Protein 5M33 (pdb70)

Foldseek 3Di:
DPVDDDLVVVLVVVVVVLVVLLVCLLPPVPPPVSLVVLLVLCVVLVAFADPVPVVCRQSCVVVPSHDPPDDDVVRVVDHHSSVSSSCVSVVD/DDDDLVVVLVVVVVVQVVLLVVCLVVCSLVVLLVLCVVLVAQDEPVCVVSSVSSVVPVSHDDDPVRVVCHHVCHSSNSSNCVSVVD

Organism: Homo sapiens (NCBI:txid9606)

Nearest PDB structures (foldseek):
  1g8q-assembly1_A  TM=1.004E+00  e=6.273E-13  Homo sapiens
  6ejg-assembly1_A  TM=9.419E-01  e=1.055E-11  Homo sapiens
  5dfw-assembly1_A-2  TM=9.154E-01  e=6.929E-12  Homo sapiens
  7mws-assembly1_A  TM=9.352E-01  e=1.263E-11  Saguinus oedipus
  6u9s-assembly2_F  TM=9.012E-01  e=1.513E-11  Homo sapiens

Secondary structure (DSSP, 8-state):
-TT---HHHHHHHHHHHHHHHHHHHHH-TT-HHHHHHHHHHHHHHT--S-TT-GGGHHHHHHTT-S-TT--HHHHHTS--HHHHHHHHHHT-/-PPPHHHHHHHHHHHHHHHHHHHH---HHHHHHHHHHHHT----TT-HHHHHHHHHTT-S---HHHHHTTTTT-HHHHHHHHHHT-

Radius of gyration: 16.3 Å; Cα contacts (8 Å, |Δi|>4): 281; chains: 2; bounding box: 30×41×41 Å

Solvent-accessible surface area: 9471 Å² total; per-residue (Å²): 142,62,45,158,37,90,85,108,81,4,6,123,30,4,46,73,15,0,11,39,10,0,82,84,1,43,119,47,122,121,8,113,93,8,48,30,4,0,102,22,0,0,135,40,13,80,1,4,1,3,72,88,28,98,100,45,22,75,47,0,28,164,83,120,5,18,44,121,66,31,65,98,120,50,23,138,176,79,84,35,0,19,76,54,1,47,30,9,2,32,11,179,111,188,28,88,81,97,92,1,5,116,27,4,45,26,23,0,20,66,5,0,86,67,1,40,139,151,81,3,105,40,6,0,82,20,0,0,110,41,11,67,2,1,0,0,55,99,51,79,81,17,2,64,18,0,79,165,70,130,6,20,38,116,34,97,97,10,98,75,40,30,87,152,69,10,0,30,67,45,0,46,26,8,2,18,12,178

CATH classification: 1.10.1450.10

GO terms:
  GO:0070062 extracellular exosome (C, IDA)
  GO:0009925 basal plasma membrane (C, IDA)
  GO:0015485 cholesterol binding (F, IDA)
  GO:0005178 integrin binding (F, IDA)
  GO:0034238 macrophage fusion (P, IDA)
  GO:0097197 tetraspanin-enriched microdomain (C, IDA)
  GO:0001772 immu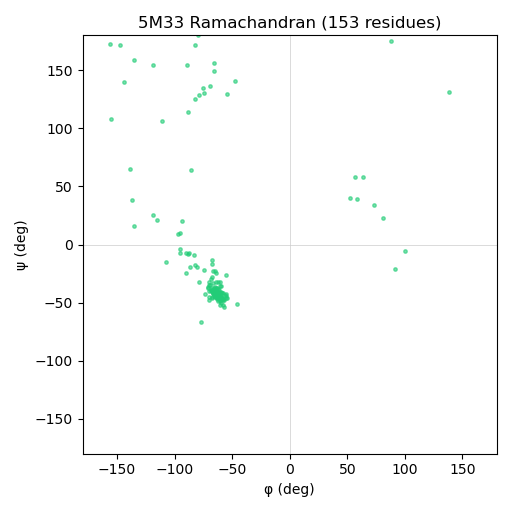nological synapse (C, IDA)
  GO:0035783 CD4-positive, alpha-beta T cell costimulation (P, IDA)
  GO:0005886 plasma membrane (C, IDA)
  GO:0016020 membrane (C, IDA)
  GO:0016323 basolateral plasma membrane (C, IDA)
  GO:0042289 MHC class II protein binding (F, IDA)
  GO:1903911 positive regulation of receptor clustering (P, IDA)
  GO:2000553 positive regulation of T-helper 2 cell cytokine production (P, IDA)
  GO:2000563 positive regulation of CD4-positive, alpha-beta T cell proliferation (P, IDA)
  GO:2001190 positive regulation of T cell activation via T cell receptor contact with antigen bound to MHC molecule on antigen presenting cell (P, IDA)
  GO:0072659 protein localization to plasma membrane (P, IDA)
  GO:0005886 plasma membrane (C, EXP)
  GO:0001771 immunological synapse formation (P, IMP)
  GO:0002455 humoral immune response mediated by circulating immunoglobulin (P, IMP)

B-factor: mean 25.51, std 10.54, range [10.76, 68.47]

Sequence (178 aa):
ETGFVNKDQIAKDVKQFYDQALQQAVVVDDDANNAKAVVKTFHETLDCCGSSTLTALTTTSSVLKNNLCCPSGSNIISSNLFKEDCHQKIDDLFSGKGFVNKDQIAKDVKQFYDQALQQAVVNNNAKAVVKTFHEETLDCCCGSSTLTALTTSSVLKNNLCCPSGSNIISSNLFKEEDCHQKKIDDLFSSGK

Structure (mmCIF, N/CA/C/O backbone):
data_5M33
#
_entry.id   5M33
#
_cell.length_a   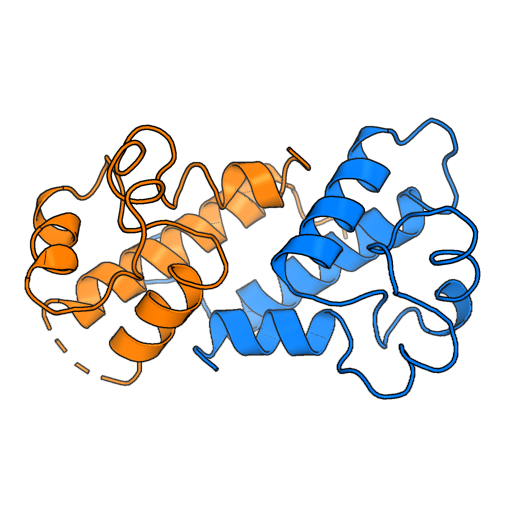31.445
_cell.length_b   75.846
_cell.length_c   37.363
_cell.angle_alpha   90.00
_cell.angle_beta   107.12
_cell.angle_gamma   90.00
#
_symmetry.space_group_name_H-M   'P 1 21 1'
#
loop_
_entity.id
_entity.type
_entity.pdbx_description
1 polymer 'CD81 antigen'
2 non-polymer 1,2-ETHANEDIOL
3 water water
#
loop_
_atom_site.group_PDB
_atom_site.id
_atom_site.type_symbol
_atom_site.label_atom_id
_atom_site.label_alt_id
_atom_site.label_comp_id
_atom_site.label_asym_id
_atom_site.label_entity_id
_atom_site.label_seq_id
_atom_site.pdbx_PDB_ins_code
_atom_site.Cartn_x
_atom_site.Cartn_y
_atom_site.Cartn_z
_atom_site.occupancy
_atom_site.B_iso_or_equiv
_atom_site.auth_seq_id
_atom_site.auth_comp_id
_atom_site.auth_asym_id
_atom_site.auth_atom_id
_atom_site.pdbx_PDB_model_num
ATOM 1 N N . GLU A 1 1 ? -22.697 9.708 18.077 1.00 22.67 110 GLU A N 1
ATOM 2 C CA . GLU A 1 1 ? -22.538 10.934 18.856 1.00 20.94 110 GLU A CA 1
ATOM 3 C C . GLU A 1 1 ? -21.061 11.283 19.010 1.00 19.40 110 GLU A C 1
ATOM 4 O O . GLU A 1 1 ? -20.234 10.426 19.334 1.00 19.38 110 GLU A O 1
ATOM 15 N N . THR A 1 2 ? -20.725 12.543 18.747 1.00 18.03 111 THR A N 1
ATOM 16 C CA . THR A 1 2 ? -19.370 13.008 18.963 1.00 18.48 111 THR A CA 1
ATOM 17 C C . THR A 1 2 ? -18.936 12.713 20.396 1.00 18.29 111 THR A C 1
ATOM 18 O O . THR A 1 2 ? -19.635 13.022 21.360 1.00 19.03 111 THR A O 1
ATOM 29 N N . GLY A 1 3 ? -17.769 12.103 20.514 1.00 16.67 112 GLY A N 1
ATOM 30 C CA . GLY A 1 3 ? -17.253 11.669 21.794 1.00 17.16 112 GLY A CA 1
ATOM 31 C C . GLY A 1 3 ? -17.470 10.185 22.039 1.00 17.92 112 GLY A C 1
ATOM 32 O O . GLY A 1 3 ? -16.967 9.680 23.032 1.00 20.13 112 GLY A O 1
ATOM 36 N N . PHE A 1 4 ? -18.182 9.498 21.148 1.00 17.08 113 PHE A N 1
ATOM 37 C CA . PHE A 1 4 ? -18.486 8.075 21.324 1.00 18.89 113 PHE A CA 1
ATOM 38 C C . PHE A 1 4 ? -18.289 7.247 20.075 1.00 21.85 113 PHE A C 1
ATOM 39 O O . PHE A 1 4 ? -18.744 6.139 20.030 1.00 27.88 113 PHE A O 1
ATOM 56 N N . VAL A 1 5 ? -17.592 7.747 19.078 1.00 17.67 114 VAL A N 1
ATOM 57 C CA . VAL A 1 5 ? -17.352 6.968 17.869 1.00 17.31 114 VAL A CA 1
ATOM 58 C C . VAL A 1 5 ? -16.082 6.117 17.979 1.00 17.09 114 VAL A C 1
ATOM 59 O O . VAL A 1 5 ? -14.969 6.624 18.067 1.00 18.82 114 VAL A O 1
ATOM 73 N N . ASN A 1 6 ? -16.298 4.803 17.978 1.00 17.26 115 ASN A N 1
ATOM 74 C CA . ASN A 1 6 ? -15.276 3.771 18.173 1.00 17.76 115 ASN A CA 1
ATOM 75 C C . ASN A 1 6 ? -14.396 3.627 16.924 1.00 16.79 115 ASN A C 1
ATOM 76 O O . ASN A 1 6 ? -14.881 3.503 15.807 1.00 15.95 115 ASN A O 1
ATOM 87 N N . LYS A 1 7 ? -13.090 3.642 17.127 1.00 18.90 116 LYS A N 1
ATOM 88 C CA . LYS A 1 7 ? -12.144 3.629 16.019 1.00 19.70 116 LYS A CA 1
ATOM 89 C C . LYS A 1 7 ? -12.155 2.312 15.248 1.00 18.94 116 LYS A C 1
ATOM 90 O O . LYS A 1 7 ? -12.169 2.313 14.019 1.00 18.19 116 LYS A O 1
ATOM 109 N N . ASP A 1 8 ? -12.146 1.191 15.952 1.00 20.03 117 ASP A N 1
ATOM 110 C CA . ASP A 1 8 ? -12.152 -0.094 15.263 1.00 21.95 117 ASP A CA 1
ATOM 111 C C . ASP A 1 8 ? -13.396 -0.266 14.416 1.00 19.69 117 ASP A C 1
ATOM 112 O O . ASP A 1 8 ? -13.324 -0.714 13.270 1.00 19.92 117 ASP A O 1
ATOM 121 N N . GLN A 1 9 ? -14.541 0.118 14.959 1.00 19.15 118 GLN A N 1
ATOM 122 C CA . GLN A 1 9 ? -15.773 -0.056 14.227 1.00 19.69 118 GLN A CA 1
ATOM 123 C C . GLN A 1 9 ? -15.871 0.883 13.037 1.00 16.91 118 GLN A C 1
ATOM 124 O O . GLN A 1 9 ? -16.323 0.471 11.982 1.00 16.60 118 GLN A O 1
ATOM 138 N N . ILE A 1 10 ? -15.445 2.139 13.183 1.00 16.18 119 ILE A N 1
ATOM 139 C CA . ILE A 1 10 ? -15.559 3.066 12.072 1.00 15.31 119 ILE A CA 1
ATOM 140 C C . ILE A 1 10 ? -14.617 2.635 10.937 1.00 14.50 119 ILE A C 1
ATOM 141 O O . ILE A 1 10 ? -14.973 2.694 9.763 1.00 14.14 119 ILE A O 1
ATOM 157 N N . ALA A 1 11 ? -13.421 2.189 11.277 1.00 15.04 120 ALA A N 1
ATOM 158 C CA . ALA A 1 11 ? -12.497 1.701 10.252 1.00 16.01 120 ALA A CA 1
ATOM 159 C C . ALA A 1 11 ? -13.089 0.486 9.526 1.00 15.18 120 ALA A C 1
ATOM 160 O O . ALA A 1 11 ? -13.033 0.410 8.298 1.00 14.64 120 ALA A O 1
ATOM 167 N N . LYS A 1 12 ? -13.699 -0.430 10.274 1.00 15.79 121 LYS A N 1
ATOM 168 C CA . LYS A 1 12 ? -14.362 -1.581 9.676 1.00 17.26 121 LYS A CA 1
ATOM 169 C C . LYS A 1 12 ? -15.474 -1.148 8.720 1.00 15.62 121 LYS A C 1
ATOM 170 O O . LYS A 1 12 ? -15.596 -1.652 7.609 1.00 15.57 121 LYS A O 1
ATOM 189 N N . ASP A 1 13 ? -16.288 -0.185 9.150 1.00 14.77 122 ASP A N 1
ATOM 190 C CA . ASP A 1 13 ? -17.388 0.286 8.319 1.00 14.69 122 ASP A CA 1
ATOM 191 C C . ASP A 1 13 ? -16.900 0.985 7.050 1.00 12.78 122 ASP A C 1
ATOM 192 O O . ASP A 1 13 ? -17.493 0.809 5.982 1.00 13.44 122 ASP A O 1
ATOM 201 N N . VAL A 1 14 ? -15.831 1.768 7.148 1.00 13.18 123 VAL A N 1
ATOM 202 C CA . VAL A 1 14 ? -15.310 2.440 5.962 1.00 12.57 123 VAL A CA 1
ATOM 203 C C . VAL A 1 14 ? -14.712 1.420 4.981 1.00 13.53 123 VAL A C 1
ATOM 204 O O . VAL A 1 14 ? -14.929 1.516 3.779 1.00 12.99 123 VAL A O 1
ATOM 217 N N . LYS A 1 15 ? -14.016 0.408 5.493 1.00 12.64 124 LYS A N 1
ATOM 218 C CA . LYS A 1 15 ? -13.504 -0.659 4.625 1.00 13.40 124 LYS A CA 1
ATOM 219 C C . LYS A 1 15 ? -14.646 -1.391 3.937 1.00 13.68 124 LYS A C 1
ATOM 220 O O . LYS A 1 15 ? -14.555 -1.708 2.762 1.00 12.98 124 LYS A O 1
ATOM 239 N N . GLN A 1 16 ? -15.730 -1.646 4.662 1.00 13.34 125 GLN A N 1
ATOM 240 C CA . GLN A 1 16 ? -16.869 -2.296 4.054 1.00 15.27 125 GLN A CA 1
ATOM 241 C C . GLN A 1 16 ? -17.544 -1.449 3.011 1.00 14.26 125 GLN A C 1
ATOM 242 O O . GLN A 1 16 ? -17.954 -1.933 1.963 1.00 14.39 125 GLN A O 1
ATOM 256 N N . PHE A 1 17 ? -17.683 -0.165 3.307 1.00 13.48 126 PHE A N 1
ATOM 257 C CA . PHE A 1 17 ? -18.257 0.776 2.360 1.00 13.43 126 PHE A CA 1
ATOM 258 C C . PHE A 1 17 ? -17.438 0.822 1.076 1.00 12.34 126 PHE A C 1
ATOM 259 O O . PHE A 1 17 ? -18.003 0.777 -0.021 1.00 12.94 126 PHE A O 1
ATOM 276 N N . TYR A 1 18 ? -16.128 0.890 1.212 1.00 12.63 127 TYR A N 1
ATOM 277 C CA . TYR A 1 18 ? -15.248 0.865 0.066 1.00 11.61 127 TYR A CA 1
ATOM 278 C C . TYR A 1 18 ? -15.424 -0.441 -0.726 1.00 11.95 127 TYR A C 1
ATOM 279 O O . TYR A 1 18 ? -15.559 -0.411 -1.959 1.00 12.19 127 TYR A O 1
ATOM 297 N N . ASP A 1 19 ? -15.467 -1.596 -0.051 1.00 11.87 128 ASP A N 1
ATOM 298 C CA . ASP A 1 19 ? -15.591 -2.880 -0.747 1.00 12.12 128 ASP A CA 1
ATOM 299 C C . ASP A 1 19 ? -16.917 -2.955 -1.492 1.00 12.83 128 ASP A C 1
ATOM 300 O O . ASP A 1 19 ? -16.984 -3.495 -2.596 1.00 12.91 128 ASP A O 1
ATOM 309 N N . GLN A 1 20 ? -17.989 -2.466 -0.874 1.00 13.50 129 GLN A N 1
ATOM 310 C CA . GLN A 1 20 ? -19.277 -2.434 -1.538 1.00 14.40 129 GLN A CA 1
ATOM 311 C C . GLN A 1 20 ? -19.231 -1.610 -2.801 1.00 12.61 129 GLN A C 1
ATOM 312 O O . GLN A 1 20 ? -19.798 -1.984 -3.835 1.00 13.48 129 GLN A O 1
ATOM 326 N N . ALA A 1 21 ? -18.623 -0.432 -2.709 1.00 13.37 130 ALA A N 1
ATOM 327 C CA . ALA A 1 21 ? -18.530 0.427 -3.863 1.00 12.05 130 ALA A CA 1
ATOM 328 C C . ALA A 1 21 ? -17.669 -0.202 -4.969 1.00 10.80 130 ALA A C 1
ATOM 329 O O . ALA A 1 21 ? -18.016 -0.101 -6.134 1.00 12.13 130 ALA A O 1
ATOM 336 N N . LEU A 1 22 ? -16.556 -0.809 -4.599 1.00 11.74 131 LEU A N 1
ATOM 337 C CA . LEU A 1 22 ? -15.669 -1.400 -5.593 1.00 11.46 131 LEU A CA 1
ATOM 338 C C . LEU A 1 22 ? -16.349 -2.548 -6.346 1.00 11.27 131 LEU A C 1
ATOM 339 O O . LEU A 1 22 ? -16.245 -2.654 -7.567 1.00 12.33 131 LEU A O 1
ATOM 355 N N . GLN A 1 23 ? -17.067 -3.389 -5.615 1.00 10.76 132 GLN A N 1
ATOM 356 C CA . GLN A 1 23 ? -17.758 -4.503 -6.247 1.00 11.62 132 GLN A CA 1
ATOM 357 C C . GLN A 1 23 ? -18.809 -4.017 -7.214 1.00 12.10 132 GLN A C 1
ATOM 358 O O . GLN A 1 23 ? -18.916 -4.518 -8.324 1.00 13.52 132 GLN A O 1
ATOM 372 N N . GLN A 1 24 ? -19.580 -3.003 -6.804 1.00 10.82 133 GLN A N 1
ATOM 373 C CA . GLN A 1 24 ? -20.574 -2.463 -7.702 1.00 11.26 133 GLN A CA 1
ATOM 374 C C . GLN A 1 24 ? -19.920 -1.777 -8.923 1.00 11.78 133 GLN A C 1
ATOM 375 O O . GLN A 1 24 ? -20.410 -1.892 -10.047 1.00 13.09 133 GLN A O 1
ATOM 389 N N . ALA A 1 25 ? -18.834 -1.046 -8.688 1.00 12.87 134 ALA A N 1
ATOM 390 C CA . ALA A 1 25 ? -18.177 -0.308 -9.761 1.00 13.61 134 ALA A CA 1
ATOM 391 C C . ALA A 1 25 ? -17.698 -1.245 -10.855 1.00 13.87 134 ALA A C 1
ATOM 392 O O . ALA A 1 25 ? -17.670 -0.872 -12.018 1.00 16.19 134 ALA A O 1
ATOM 399 N N . VAL A 1 26 ? -17.321 -2.466 -10.495 1.00 13.74 135 VAL A N 1
ATOM 400 C CA A VAL A 1 26 ? -16.824 -3.395 -11.508 0.40 15.60 135 VAL A CA 1
ATOM 401 C CA B VAL A 1 26 ? -16.818 -3.443 -11.453 0.60 14.69 135 VAL A CA 1
ATOM 402 C C . VAL A 1 26 ? -17.959 -4.120 -12.219 1.00 16.36 135 VAL A C 1
ATOM 403 O O . VAL A 1 26 ? -17.875 -4.338 -13.420 1.00 19.83 135 VAL A O 1
ATOM 428 N N . VAL A 1 27 ? -19.043 -4.436 -11.522 1.00 15.32 136 VAL A N 1
ATOM 429 C CA . VAL A 1 27 ? -20.093 -5.251 -12.129 1.00 15.75 136 VAL A CA 1
ATOM 430 C C . VAL A 1 27 ? -21.169 -4.458 -12.844 1.00 16.16 136 VAL A C 1
ATOM 431 O O . VAL A 1 27 ? -21.818 -4.967 -13.728 1.00 18.31 136 VAL A O 1
ATOM 444 N N . ASP A 1 28 ? -21.355 -3.201 -12.448 1.00 17.17 137 ASP A N 1
ATOM 445 C CA . ASP A 1 28 ? -22.505 -2.410 -12.873 1.00 19.08 137 ASP A CA 1
ATOM 446 C C . ASP A 1 28 ? -22.031 -1.306 -13.806 1.00 23.08 137 ASP A C 1
ATOM 447 O O . ASP A 1 28 ? -21.433 -0.332 -13.369 1.00 22.24 137 ASP A O 1
ATOM 456 N N . ASP A 1 29 ? -22.295 -1.455 -15.095 1.00 27.95 138 ASP A N 1
ATOM 457 C CA . ASP A 1 29 ? -21.794 -0.493 -16.061 1.00 33.35 138 ASP A CA 1
ATOM 458 C C . ASP A 1 29 ? -22.442 0.878 -15.876 1.00 32.94 138 ASP A C 1
ATOM 459 O O . ASP A 1 29 ? -21.865 1.901 -16.252 1.00 34.24 138 ASP A O 1
ATOM 468 N N . ASP A 1 30 ? -23.622 0.906 -15.261 1.00 30.48 139 ASP A N 1
ATOM 469 C CA . ASP A 1 30 ? -24.337 2.167 -15.051 1.00 30.71 139 ASP A CA 1
ATOM 470 C C . ASP A 1 30 ? -24.116 2.747 -13.660 1.00 27.74 139 ASP A C 1
ATOM 471 O O . ASP A 1 30 ? -24.769 3.726 -13.286 1.00 28.29 139 ASP A O 1
ATOM 480 N N . ALA A 1 31 ? -23.193 2.165 -12.898 1.00 24.35 140 ALA A N 1
ATOM 481 C CA . ALA A 1 31 ? -22.949 2.618 -11.535 1.00 23.00 140 ALA A CA 1
ATOM 482 C C . ALA A 1 31 ? -21.973 3.773 -11.545 1.00 22.71 140 ALA A C 1
ATOM 483 O O . ALA A 1 31 ? -20.877 3.698 -10.989 1.00 21.28 140 ALA A O 1
ATOM 490 N N . ASN A 1 32 ? -22.412 4.861 -12.161 1.00 24.88 141 ASN A N 1
ATOM 491 C CA . ASN A 1 32 ? -21.615 6.077 -12.241 1.00 25.36 141 ASN A CA 1
ATOM 492 C C . ASN A 1 32 ? -21.190 6.555 -10.864 1.00 23.76 141 ASN A C 1
ATOM 493 O O . ASN A 1 32 ? -20.041 6.929 -10.661 1.00 22.76 141 ASN A O 1
ATOM 504 N N . ASN A 1 33 ? -22.101 6.511 -9.899 1.00 22.65 142 ASN A N 1
ATOM 505 C CA . ASN A 1 33 ? -21.731 6.953 -8.573 1.00 21.66 142 ASN A CA 1
ATOM 506 C C . ASN A 1 33 ? -20.712 6.044 -7.888 1.00 19.11 142 ASN A C 1
ATOM 507 O O . ASN A 1 33 ? -19.766 6.530 -7.305 1.00 18.31 142 ASN A O 1
ATOM 518 N N . ALA A 1 34 ? -20.897 4.723 -7.942 1.00 17.72 143 ALA A N 1
ATOM 519 C CA . ALA A 1 34 ? -19.931 3.798 -7.321 1.00 15.45 143 ALA A CA 1
ATOM 520 C C . ALA A 1 34 ? -18.546 3.962 -7.936 1.00 13.86 143 ALA A C 1
ATOM 521 O O . ALA A 1 34 ? -17.544 3.947 -7.234 1.00 13.52 143 ALA A O 1
ATOM 528 N N . LYS A 1 35 ? -18.481 4.123 -9.251 1.00 14.83 144 LYS A N 1
ATOM 529 C CA . LYS A 1 35 ? -17.202 4.354 -9.913 1.00 15.25 144 LYS A CA 1
ATOM 530 C C . LYS A 1 35 ? -16.552 5.657 -9.424 1.00 14.57 144 LYS A C 1
ATOM 531 O O . LYS A 1 35 ? -15.355 5.695 -9.143 1.00 14.27 144 LYS A O 1
ATOM 550 N N . ALA A 1 36 ? -17.350 6.711 -9.292 1.00 13.85 145 ALA A N 1
ATOM 551 C CA . ALA A 1 36 ? -16.843 7.980 -8.767 1.00 14.33 145 ALA A CA 1
ATOM 552 C C . ALA A 1 36 ? -16.373 7.831 -7.317 1.00 13.30 145 ALA A C 1
ATOM 553 O O . ALA A 1 36 ? -15.350 8.385 -6.932 1.00 14.06 145 ALA A O 1
ATOM 560 N N . VAL A 1 37 ? -17.111 7.072 -6.504 1.00 13.42 146 VAL A N 1
ATOM 561 C CA . VAL A 1 37 ? -16.694 6.842 -5.131 1.00 13.06 146 VAL A CA 1
ATOM 562 C C . VAL A 1 37 ? -15.334 6.176 -5.055 1.00 12.89 146 VAL A C 1
ATOM 563 O O . VAL A 1 37 ? -14.429 6.614 -4.323 1.00 12.95 146 VAL A O 1
ATOM 576 N N . VAL A 1 38 ? -15.155 5.084 -5.800 1.00 12.90 147 VAL A N 1
ATOM 577 C CA . VAL A 1 38 ? -13.889 4.376 -5.649 1.00 13.72 147 VAL A CA 1
ATOM 578 C C . VAL A 1 38 ? -12.754 5.194 -6.244 1.00 13.04 147 VAL A C 1
ATOM 579 O O . VAL A 1 38 ? -11.681 5.199 -5.693 1.00 12.65 147 VAL A O 1
ATOM 592 N N . LYS A 1 39 ? -13.007 5.925 -7.325 1.00 13.26 148 LYS A N 1
ATOM 593 C CA . LYS A 1 39 ? -11.980 6.828 -7.864 1.00 14.19 148 LYS A CA 1
ATOM 594 C C . LYS A 1 39 ? -11.547 7.877 -6.837 1.00 13.36 148 LYS A C 1
ATOM 595 O O . LYS A 1 39 ? -10.358 8.153 -6.692 1.00 13.79 148 LYS A O 1
ATOM 614 N N . THR A 1 40 ? -12.502 8.428 -6.104 1.00 13.25 149 THR A N 1
ATOM 615 C CA . THR A 1 40 ? -12.185 9.381 -5.049 1.00 14.68 149 THR A CA 1
ATOM 616 C C . THR A 1 40 ? -11.416 8.745 -3.908 1.00 13.44 149 THR A C 1
ATOM 617 O O . THR A 1 40 ? -10.437 9.299 -3.437 1.00 13.98 149 THR A O 1
ATOM 628 N N . PHE A 1 41 ? -11.804 7.532 -3.485 1.00 12.74 150 PHE A N 1
ATOM 629 C CA . PHE A 1 41 ? -11.026 6.863 -2.458 1.00 12.74 150 PHE A CA 1
ATOM 630 C C . PHE A 1 41 ? -9.594 6.631 -2.942 1.00 12.66 150 PHE A C 1
ATOM 631 O O . PHE A 1 41 ? -8.627 6.833 -2.213 1.00 13.30 150 PHE A O 1
ATOM 648 N N . HIS A 1 42 ? -9.463 6.160 -4.172 1.00 12.29 151 HIS A N 1
ATOM 649 C CA . HIS A 1 42 ? -8.156 5.804 -4.706 1.00 12.95 151 HIS A CA 1
ATOM 650 C C . HIS A 1 42 ? -7.240 7.014 -4.801 1.00 13.85 151 HIS A C 1
ATOM 651 O O . HIS A 1 42 ? -6.074 6.956 -4.403 1.00 13.97 151 HIS A O 1
ATOM 665 N N . GLU A 1 43 ? -7.783 8.136 -5.271 1.00 14.05 152 GLU A N 1
ATOM 666 C CA . GLU A 1 43 ? -6.967 9.324 -5.428 1.00 15.73 152 GLU A CA 1
ATOM 667 C C . GLU A 1 43 ? -6.653 9.937 -4.072 1.00 15.95 152 GLU A C 1
ATOM 668 O O . GLU A 1 43 ? -5.517 10.340 -3.825 1.00 18.07 152 GLU A O 1
ATOM 680 N N . THR A 1 44 ? -7.648 10.000 -3.187 1.00 15.02 153 THR A N 1
ATOM 681 C CA . THR A 1 44 ? -7.456 10.598 -1.877 1.00 15.53 153 THR A CA 1
ATOM 682 C C . THR A 1 44 ? -6.482 9.842 -1.014 1.00 15.70 153 THR A C 1
ATOM 683 O O . THR A 1 44 ? -5.630 10.414 -0.343 1.00 17.68 153 THR A O 1
ATOM 694 N N . LEU A 1 45 ? -6.611 8.518 -1.023 1.00 14.99 154 LEU A N 1
ATOM 695 C CA . LEU A 1 45 ? -5.789 7.683 -0.160 1.00 16.09 154 LEU A CA 1
ATOM 696 C C . LEU A 1 45 ? -4.543 7.141 -0.836 1.00 17.19 154 LEU A C 1
ATOM 697 O O . LEU A 1 45 ? -3.741 6.474 -0.184 1.00 19.60 154 LEU A O 1
ATOM 713 N N . ASP A 1 46 ? -4.380 7.413 -2.121 1.00 16.23 155 ASP A N 1
ATOM 714 C CA . ASP A 1 46 ? -3.252 6.894 -2.897 1.00 17.13 155 ASP A CA 1
ATOM 715 C C . ASP A 1 46 ? -3.179 5.365 -2.837 1.00 17.12 155 ASP A C 1
ATOM 716 O O . ASP A 1 46 ? -2.155 4.785 -2.467 1.00 19.40 155 ASP A O 1
ATOM 725 N N . CYS A 1 47 ? -4.255 4.734 -3.275 1.00 15.34 156 CYS A N 1
ATOM 726 C CA . CYS A 1 47 ? -4.334 3.282 -3.267 1.00 14.47 156 CYS A CA 1
ATOM 727 C C . CYS A 1 47 ? -5.166 2.858 -4.443 1.00 13.49 156 CYS A C 1
ATOM 728 O O . CYS A 1 47 ? -5.739 3.659 -5.169 1.00 14.87 156 CYS A O 1
ATOM 735 N N . CYS A 1 48 ? -5.179 1.546 -4.646 1.00 12.70 157 CYS A N 1
ATOM 736 C CA . CYS A 1 48 ? -5.947 0.947 -5.730 1.00 13.42 157 CYS A CA 1
ATOM 737 C C . CYS A 1 48 ? -6.266 -0.492 -5.353 1.00 12.77 157 CYS A C 1
ATOM 738 O O . CYS A 1 48 ? -5.396 -1.357 -5.354 1.00 13.84 157 CYS A O 1
ATOM 745 N N . GLY A 1 49 ? -7.519 -0.760 -5.043 1.00 12.42 158 GLY A N 1
ATOM 746 C CA . GLY A 1 49 ? -7.959 -2.084 -4.660 1.00 13.51 158 GLY A CA 1
ATOM 747 C C . GLY A 1 49 ? -7.827 -2.366 -3.174 1.00 12.45 158 GLY A C 1
ATOM 748 O O . GLY A 1 49 ? -7.270 -1.601 -2.402 1.00 13.73 158 GLY A O 1
ATOM 752 N N . SER A 1 50 ? -8.320 -3.529 -2.770 1.00 12.98 159 SER A N 1
ATOM 753 C CA . SER A 1 50 ? -8.221 -3.956 -1.377 1.00 14.02 159 SER A CA 1
ATOM 754 C C . SER A 1 50 ? -7.804 -5.402 -1.250 1.00 15.18 159 SER A C 1
ATOM 755 O O . SER A 1 50 ? -7.947 -6.211 -2.186 1.00 15.91 159 SER A O 1
ATOM 763 N N . SER A 1 51 ? -7.285 -5.717 -0.067 1.00 15.92 160 SER A N 1
ATOM 764 C CA . SER A 1 51 ? -6.809 -7.055 0.250 1.00 17.00 160 SER A CA 1
ATOM 765 C C . SER A 1 51 ? -7.919 -8.093 0.325 1.00 17.77 160 SER A C 1
ATOM 766 O O . SER A 1 51 ? -7.626 -9.277 0.281 1.00 20.80 160 SER A O 1
ATOM 774 N N . THR A 1 52 ? -9.170 -7.673 0.442 1.00 16.66 161 THR A N 1
ATOM 775 C CA . THR A 1 52 ? -10.310 -8.597 0.432 1.00 16.46 161 THR A CA 1
ATOM 776 C C . THR A 1 52 ? -10.807 -8.883 -0.992 1.00 16.11 161 THR A C 1
ATOM 777 O O . THR A 1 52 ? -11.660 -9.750 -1.204 1.00 18.40 161 THR A O 1
ATOM 788 N N . LEU A 1 53 ? -10.260 -8.162 -1.964 1.00 14.53 162 LEU A N 1
ATOM 789 C CA . LEU A 1 53 ? -10.750 -8.188 -3.345 1.00 14.15 162 LEU A CA 1
ATOM 790 C C . LEU A 1 53 ? -9.557 -8.247 -4.309 1.00 14.83 162 LEU A C 1
ATOM 791 O O . LEU A 1 53 ? -9.585 -7.685 -5.405 1.00 14.48 162 LEU A O 1
ATOM 807 N N . THR A 1 54 ? -8.524 -9.000 -3.933 1.00 17.00 163 THR A N 1
ATOM 808 C CA . THR A 1 54 ? -7.301 -9.009 -4.734 1.00 19.09 163 THR A CA 1
ATOM 809 C C . THR A 1 54 ? -7.531 -9.502 -6.167 1.00 17.70 163 THR A C 1
ATOM 810 O O . THR A 1 54 ? -6.910 -9.001 -7.105 1.00 18.69 163 THR A O 1
ATOM 821 N N . ALA A 1 55 ? -8.429 -10.465 -6.348 1.00 18.56 164 ALA A N 1
ATOM 822 C CA . ALA A 1 55 ? -8.710 -10.962 -7.676 1.00 19.89 164 ALA A CA 1
ATOM 823 C C . ALA A 1 55 ? -9.407 -9.963 -8.593 1.00 19.41 164 ALA A C 1
ATOM 824 O O . ALA A 1 55 ? -9.468 -10.183 -9.798 1.00 22.01 164 ALA A O 1
ATOM 831 N N . LEU A 1 56 ? -9.926 -8.871 -8.036 1.00 17.47 165 LEU A N 1
ATOM 832 C CA . LEU A 1 56 ? -10.531 -7.807 -8.845 1.00 18.40 165 LEU A CA 1
ATOM 833 C C . LEU A 1 56 ? -9.562 -6.756 -9.361 1.00 17.70 165 LEU A C 1
ATOM 834 O O . LEU A 1 56 ? -9.908 -6.022 -10.274 1.00 18.98 165 LEU A O 1
ATOM 850 N N . THR A 1 57 ? -8.383 -6.639 -8.754 1.00 18.23 166 THR A N 1
ATOM 851 C CA . THR A 1 57 ? -7.544 -5.454 -8.954 1.00 19.23 166 THR A CA 1
ATOM 852 C C . THR A 1 57 ? -7.162 -5.211 -10.420 1.00 21.57 166 THR A C 1
ATOM 853 O O . THR A 1 57 ? -7.115 -4.063 -10.865 1.00 21.40 166 THR A O 1
ATOM 864 N N A THR A 1 58 ? -6.887 -6.274 -11.174 0.50 24.15 167 THR A N 1
ATOM 865 N N B THR A 1 58 ? -6.890 -6.274 -11.168 0.50 23.94 167 THR A N 1
ATOM 866 C CA A THR A 1 58 ? -6.562 -6.086 -12.585 0.50 25.95 167 THR A CA 1
ATOM 867 C CA B THR A 1 58 ? -6.553 -6.102 -12.575 0.50 25.50 167 THR A CA 1
ATOM 868 C C A THR A 1 58 ? -7.771 -5.580 -13.391 0.50 25.62 167 THR A C 1
ATOM 869 C C B THR A 1 58 ? -7.764 -5.593 -13.390 0.50 25.21 167 THR A C 1
ATOM 870 O O A THR A 1 58 ? -7.605 -4.780 -14.315 0.50 28.17 167 THR A O 1
ATOM 871 O O B THR A 1 58 ? -7.591 -4.794 -14.312 0.50 27.93 167 THR A O 1
ATOM 892 N N . SER A 1 59 ? -8.977 -6.017 -13.036 1.00 26.29 168 SER A N 1
ATOM 893 C CA A SER A 1 59 ? -10.190 -5.488 -13.668 0.51 26.27 168 SER A CA 1
ATOM 894 C CA B SER A 1 59 ? -10.193 -5.485 -13.667 0.49 26.70 168 SER A CA 1
ATOM 895 C C . SER A 1 59 ? -10.398 -4.024 -13.283 1.00 25.55 168 SER A C 1
ATOM 896 O O . SER A 1 59 ? -10.861 -3.205 -14.083 1.00 28.05 168 SER A O 1
ATOM 909 N N . VAL A 1 60 ? -10.057 -3.707 -12.047 1.00 21.35 169 VAL A N 1
ATOM 910 C CA . VAL A 1 60 ? -10.175 -2.353 -11.550 1.00 19.94 169 VAL A CA 1
ATOM 911 C C . VAL A 1 60 ? -9.237 -1.413 -12.340 1.00 21.29 169 VAL A C 1
ATOM 912 O O . VAL A 1 60 ? -9.639 -0.339 -12.799 1.00 22.56 169 VAL A O 1
ATOM 925 N N . LEU A 1 61 ? -7.993 -1.839 -12.526 1.00 22.05 170 LEU A N 1
ATOM 926 C CA . LEU A 1 61 ? -7.010 -1.067 -13.295 1.00 23.78 170 LEU A CA 1
ATOM 927 C C . LEU A 1 61 ? -7.418 -0.890 -14.763 1.00 25.92 170 LEU A C 1
ATOM 928 O O . LEU A 1 61 ? -7.307 0.201 -15.318 1.00 27.18 170 LEU A O 1
ATOM 944 N N . LYS A 1 62 ? -7.871 -1.978 -15.379 1.00 28.86 171 LYS A N 1
ATOM 945 C CA . LYS A 1 62 ? -8.239 -1.997 -16.798 1.00 31.90 171 LYS A CA 1
ATOM 946 C C . LYS A 1 62 ? -9.346 -1.002 -17.091 1.00 31.20 171 LYS A C 1
ATOM 947 O O . LYS A 1 62 ? -9.384 -0.379 -18.161 1.00 31.70 171 LYS A O 1
ATOM 966 N N . ASN A 1 63 ? -10.245 -0.860 -16.125 1.00 29.79 172 ASN A N 1
ATOM 967 C CA . ASN A 1 63 ? -11.410 -0.003 -16.288 1.00 29.21 172 ASN A CA 1
ATOM 968 C C . ASN A 1 63 ? -11.213 1.409 -15.762 1.00 25.42 172 ASN A C 1
ATOM 969 O O . ASN A 1 63 ? -12.178 2.132 -15.509 1.00 25.50 172 ASN A O 1
ATOM 980 N N . ASN A 1 64 ? -9.951 1.801 -15.624 1.00 22.04 173 ASN A N 1
ATOM 981 C CA . ASN A 1 64 ? -9.609 3.184 -15.316 1.00 20.51 173 ASN A CA 1
ATOM 982 C C . ASN A 1 64 ? -10.234 3.677 -14.015 1.00 19.09 173 ASN A C 1
ATOM 983 O O . ASN A 1 64 ? -10.638 4.835 -13.907 1.00 19.85 173 ASN A O 1
ATOM 994 N N . LEU A 1 65 ? -10.270 2.813 -13.004 1.00 18.59 174 LEU A N 1
ATOM 995 C CA . LEU A 1 65 ? -10.771 3.213 -11.690 1.00 18.18 174 LEU A CA 1
ATOM 996 C C . LEU A 1 65 ? -9.646 3.633 -10.758 1.00 16.73 174 LEU A C 1
ATOM 997 O O . LEU A 1 65 ? -9.913 4.171 -9.686 1.00 17.05 174 LEU A O 1
ATOM 1013 N N . CYS A 1 66 ? -8.394 3.446 -11.180 1.00 18.43 175 CYS A N 1
ATOM 1014 C CA A CYS A 1 66 ? -7.277 3.866 -10.349 0.71 17.28 175 CYS A CA 1
ATOM 1015 C CA B CYS A 1 66 ? -7.218 3.803 -10.383 0.29 18.28 175 CYS A CA 1
ATOM 1016 C C . CYS A 1 66 ? -6.558 5.044 -10.985 1.00 17.83 175 CYS A C 1
ATOM 1017 O O . CYS A 1 66 ? -6.692 5.290 -12.164 1.00 19.63 175 CYS A O 1
ATOM 1030 N N . PRO A 1 67 ? -5.822 5.807 -10.180 1.00 18.02 176 PRO A N 1
ATOM 1031 C CA . PRO A 1 67 ? -5.203 7.024 -10.705 1.00 19.86 176 PRO A CA 1
ATOM 1032 C C . PRO A 1 67 ? -4.136 6.735 -11.741 1.00 20.44 176 PRO A C 1
ATOM 1033 O O . PRO A 1 67 ? -3.548 5.648 -11.738 1.00 21.18 176 PRO A O 1
ATOM 1044 N N . SER A 1 68 ? -3.881 7.720 -12.599 1.00 21.96 177 SER A N 1
ATOM 1045 C CA . SER A 1 68 ? -2.809 7.656 -13.580 1.00 23.67 177 SER A CA 1
ATOM 1046 C C . SER A 1 68 ? -1.544 7.199 -12.935 1.00 24.00 177 SER A C 1
ATOM 1047 O O . SER A 1 68 ? -1.217 7.626 -11.829 1.00 26.32 177 SER A O 1
ATOM 1055 N N . GLY A 1 69 ? -0.805 6.369 -13.652 1.00 24.63 178 GLY A N 1
ATOM 1056 C CA . GLY A 1 69 ? 0.440 5.846 -13.141 1.00 26.65 178 GLY A CA 1
ATOM 1057 C C . GLY A 1 69 ? 0.243 4.531 -12.417 1.00 27.13 178 GLY A C 1
ATOM 1058 O O . GLY A 1 69 ? 1.191 3.765 -12.262 1.00 28.64 178 GLY A O 1
ATOM 1062 N N . SER A 1 70 ? -0.978 4.255 -11.962 1.00 26.29 179 SER A N 1
ATOM 1063 C CA . SER A 1 70 ? -1.244 2.978 -11.309 1.00 26.36 179 SER A CA 1
ATOM 1064 C C . SER A 1 70 ? -1.161 1.885 -12.358 1.00 25.93 179 SER A C 1
ATOM 1065 O O . SER A 1 70 ? -1.683 2.042 -13.458 1.00 26.59 179 SER A O 1
ATOM 1073 N N . ASN A 1 71 ? -0.505 0.780 -12.020 1.00 23.89 180 ASN A N 1
ATOM 1074 C CA . ASN A 1 71 ? -0.420 -0.362 -12.914 1.00 23.63 180 ASN A CA 1
ATOM 1075 C C . ASN A 1 71 ? -0.155 -1.606 -12.085 1.00 21.73 180 ASN A C 1
ATOM 1076 O O . ASN A 1 71 ? 0.073 -1.532 -10.868 1.00 21.17 180 ASN A O 1
ATOM 1087 N N . ILE A 1 72 ? -0.196 -2.756 -12.732 1.00 22.83 181 ILE A N 1
ATOM 1088 C CA . ILE A 1 72 ? -0.189 -4.017 -12.011 1.00 23.18 181 ILE A CA 1
ATOM 1089 C C . ILE A 1 72 ? 1.025 -4.143 -11.111 1.00 22.78 181 ILE A C 1
ATOM 1090 O O . ILE A 1 72 ? 0.896 -4.406 -9.915 1.00 23.64 181 ILE A O 1
ATOM 1106 N N . ILE A 1 73 ? 2.209 -3.967 -11.671 1.00 21.99 182 ILE A N 1
ATOM 1107 C CA . ILE A 1 73 ? 3.395 -4.221 -10.888 1.00 21.94 182 ILE A CA 1
ATOM 1108 C C . ILE A 1 73 ? 3.564 -3.175 -9.814 1.00 21.66 182 ILE A C 1
ATOM 1109 O O . ILE A 1 73 ? 3.795 -3.527 -8.661 1.00 22.08 182 ILE A O 1
ATOM 1125 N N . SER A 1 74 ? 3.428 -1.895 -10.174 1.00 20.72 183 SER A N 1
ATOM 1126 C CA A SER A 1 74 ? 3.611 -0.825 -9.209 0.72 20.89 183 SER A CA 1
ATOM 1127 C CA B SER A 1 74 ? 3.609 -0.821 -9.210 0.28 20.09 183 SER A CA 1
ATOM 1128 C C . SER A 1 74 ? 2.663 -1.000 -8.033 1.00 19.47 183 SER A C 1
ATOM 1129 O O . SER A 1 74 ? 3.035 -0.775 -6.893 1.00 20.28 183 SER A O 1
ATOM 1144 N N . ASN A 1 75 ? 1.444 -1.432 -8.311 1.00 18.27 184 ASN A N 1
ATOM 1145 C CA . ASN A 1 75 ? 0.480 -1.587 -7.233 1.00 17.00 184 ASN A CA 1
ATOM 1146 C C . ASN A 1 75 ? 0.861 -2.711 -6.257 1.00 16.57 184 ASN A C 1
ATOM 1147 O O . ASN A 1 75 ? 0.468 -2.677 -5.095 1.00 16.60 184 ASN A O 1
ATOM 1158 N N . LEU A 1 76 ? 1.589 -3.715 -6.729 1.00 16.37 185 LEU A N 1
ATOM 1159 C CA . LEU A 1 76 ? 2.019 -4.782 -5.851 1.00 16.48 185 LEU A CA 1
ATOM 1160 C C . LEU A 1 76 ? 2.974 -4.275 -4.783 1.00 15.87 185 LEU A C 1
ATOM 1161 O O . LEU A 1 76 ? 3.123 -4.900 -3.738 1.00 16.60 185 LEU A O 1
ATOM 1177 N N . PHE A 1 77 ? 3.629 -3.149 -5.039 1.00 15.39 186 PHE A N 1
ATOM 1178 C CA . PHE A 1 77 ? 4.589 -2.586 -4.098 1.00 16.15 186 PHE A CA 1
ATOM 1179 C C . PHE A 1 77 ? 3.972 -1.519 -3.181 1.00 17.77 186 PHE A C 1
ATOM 1180 O O . PHE A 1 77 ? 4.696 -0.836 -2.460 1.00 19.73 186 PHE A O 1
ATOM 1197 N N . LYS A 1 78 ? 2.648 -1.402 -3.207 1.00 17.14 187 LYS A N 1
ATOM 1198 C CA . LYS A 1 78 ? 1.950 -0.397 -2.422 1.00 17.39 187 LYS A CA 1
ATOM 1199 C C . LYS A 1 78 ? 1.008 -1.019 -1.423 1.00 15.84 187 LYS A C 1
ATOM 1200 O O . LYS A 1 78 ? 0.504 -2.118 -1.621 1.00 17.16 187 LYS A O 1
ATOM 1219 N N . GLU A 1 79 ? 0.728 -0.293 -0.351 1.00 15.62 188 GLU A N 1
ATOM 1220 C CA . GLU A 1 79 ? -0.309 -0.715 0.570 1.00 16.47 188 GLU A CA 1
ATOM 1221 C C . GLU A 1 79 ? -1.655 -0.660 -0.123 1.00 15.35 188 GLU A C 1
ATOM 1222 O O . GLU A 1 79 ? -1.904 0.191 -0.992 1.00 16.19 188 GLU A O 1
ATOM 1234 N N . ASP A 1 80 ? -2.556 -1.545 0.285 1.00 14.01 189 ASP A N 1
ATOM 1235 C CA . ASP A 1 80 ? -3.904 -1.560 -0.267 1.00 13.15 189 ASP A CA 1
ATOM 1236 C C . ASP A 1 80 ? -4.796 -0.514 0.417 1.00 13.11 189 ASP A C 1
ATOM 1237 O O . ASP A 1 80 ? -4.398 0.125 1.393 1.00 13.81 189 ASP A O 1
ATOM 1246 N N . CYS A 1 81 ? -5.992 -0.316 -0.103 1.00 12.65 190 CYS A N 1
ATOM 1247 C CA . CYS A 1 81 ? -6.854 0.711 0.468 1.00 11.45 190 CYS A CA 1
ATOM 1248 C C . CYS A 1 81 ? -7.280 0.449 1.901 1.00 12.41 190 CYS A C 1
ATOM 1249 O O . CYS A 1 81 ? -7.484 1.385 2.637 1.00 12.89 1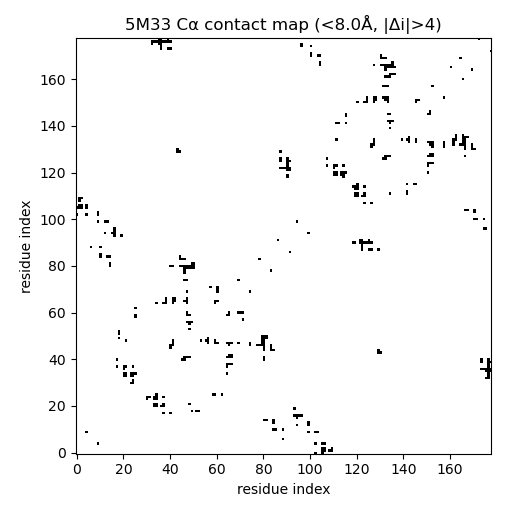90 CYS A O 1
ATOM 1256 N N . HIS A 1 82 ? -7.443 -0.804 2.306 1.00 12.53 191 HIS A N 1
ATOM 1257 C CA . HIS A 1 82 ? -7.809 -1.060 3.702 1.00 12.51 191 HIS A CA 1
ATOM 1258 C C . HIS A 1 82 ? -6.713 -0.609 4.666 1.00 13.28 191 HIS A C 1
ATOM 1259 O O . HIS A 1 82 ? -7.017 -0.029 5.706 1.00 14.23 191 HIS A O 1
ATOM 1274 N N . GLN A 1 83 ? -5.453 -0.790 4.308 1.00 13.83 192 GLN A N 1
ATOM 1275 C CA . GLN A 1 83 ? -4.372 -0.295 5.144 1.00 13.99 192 GLN A CA 1
ATOM 1276 C C . GLN A 1 83 ? -4.368 1.221 5.181 1.00 14.67 192 GLN A C 1
ATOM 1277 O O . GLN A 1 83 ? -4.152 1.818 6.229 1.00 15.14 192 GLN A O 1
ATOM 1291 N N . LYS A 1 84 ? -4.646 1.856 4.050 1.00 13.51 193 LYS A N 1
ATOM 1292 C CA . LYS A 1 84 ? -4.689 3.310 4.025 1.00 13.56 193 LYS A CA 1
ATOM 1293 C C . LYS A 1 84 ? -5.843 3.835 4.873 1.00 14.17 193 LYS A C 1
ATOM 1294 O O . LYS A 1 84 ? -5.703 4.862 5.520 1.00 14.68 193 LYS A O 1
ATOM 1313 N N . ILE A 1 85 ? -6.977 3.152 4.866 1.00 12.97 194 ILE A N 1
ATOM 1314 C CA . ILE A 1 85 ? -8.091 3.524 5.719 1.00 14.23 194 ILE A CA 1
ATOM 1315 C C . ILE A 1 85 ? -7.699 3.394 7.189 1.00 14.59 194 ILE A C 1
ATOM 1316 O O . ILE A 1 85 ? -7.965 4.294 7.988 1.00 14.75 194 ILE A O 1
ATOM 1332 N N . ASP A 1 86 ? -7.068 2.292 7.565 1.00 15.13 195 ASP A N 1
ATOM 1333 C CA . ASP A 1 86 ? -6.554 2.169 8.925 1.00 17.03 195 ASP A CA 1
ATOM 1334 C C . ASP A 1 86 ? -5.596 3.294 9.301 1.00 17.48 195 ASP A C 1
ATOM 1335 O O . ASP A 1 86 ? -5.694 3.849 10.402 1.00 18.46 195 ASP A O 1
ATOM 1344 N N . ASP A 1 87 ? -4.689 3.642 8.395 1.00 17.05 196 ASP A N 1
ATOM 1345 C CA . ASP A 1 87 ? -3.728 4.722 8.635 1.00 18.34 196 ASP A CA 1
ATOM 1346 C C . ASP A 1 87 ? -4.422 6.052 8.901 1.00 16.75 196 ASP A C 1
ATOM 1347 O O . ASP A 1 87 ? -3.987 6.826 9.747 1.00 18.22 196 ASP A O 1
ATOM 1356 N N . LEU A 1 88 ? -5.467 6.336 8.137 1.00 16.11 197 LEU A N 1
ATOM 1357 C CA . LEU A 1 88 ? -6.225 7.565 8.319 1.00 16.29 197 LEU A CA 1
ATOM 1358 C C . LEU A 1 88 ? -6.778 7.663 9.745 1.00 16.80 197 LEU A C 1
ATOM 1359 O O . LEU A 1 88 ? -6.551 8.644 10.440 1.00 19.45 197 LEU A O 1
ATOM 1375 N N . PHE A 1 89 ? -7.467 6.635 10.206 1.00 16.49 198 PHE A N 1
ATOM 1376 C CA . PHE A 1 89 ? -8.085 6.686 11.512 1.00 17.05 198 PHE A CA 1
ATOM 1377 C C . PHE A 1 89 ? -7.088 6.559 12.655 1.00 18.09 198 PHE A C 1
ATOM 1378 O O . PHE A 1 89 ? -7.382 6.980 13.772 1.00 20.54 198 PHE A O 1
ATOM 1395 N N . SER A 1 90 ? -5.916 5.994 12.390 1.00 19.11 199 SER A N 1
ATOM 1396 C CA . SER A 1 90 ? -4.866 5.888 13.403 1.00 21.57 199 SER A CA 1
ATOM 1397 C C . SER A 1 90 ? -3.933 7.094 13.464 1.00 23.02 199 SER A C 1
ATOM 1398 O O . SER A 1 90 ? -3.090 7.185 14.353 1.00 25.28 199 SER A O 1
ATOM 1406 N N . GLY A 1 91 ? -4.071 8.002 12.511 1.00 22.49 200 GLY A N 1
ATOM 1407 C CA . GLY A 1 91 ? -3.201 9.162 12.433 1.00 24.43 200 GLY A CA 1
ATOM 1408 C C . GLY A 1 91 ? -1.796 8.840 11.956 1.00 26.42 200 GLY A C 1
ATOM 1409 O O . GLY A 1 91 ? -0.839 9.472 12.403 1.00 27.67 200 GLY A O 1
ATOM 1413 N N . LYS A 1 92 ? 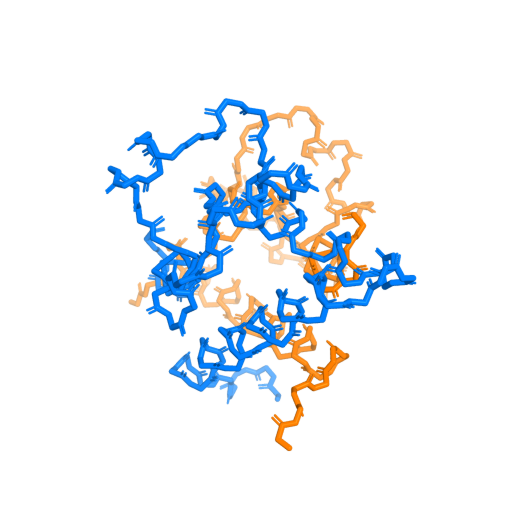-1.671 7.861 11.061 1.00 28.12 201 LYS A N 1
ATOM 1414 C CA . LYS A 1 92 ? -0.380 7.506 10.455 1.00 33.66 201 LYS A CA 1
ATOM 1415 C C . LYS A 1 92 ? -0.453 7.514 8.923 1.00 36.68 201 LYS A C 1
ATOM 1416 O O . LYS A 1 92 ? -1.175 8.312 8.318 1.00 38.48 201 LYS A O 1
ATOM 1435 N N . GLY B 1 3 ? -26.499 -6.181 4.909 1.00 43.32 112 GLY B N 1
ATOM 1436 C CA . GLY B 1 3 ? -25.140 -5.932 5.353 1.00 42.80 112 GLY B CA 1
ATOM 1437 C C . GLY B 1 3 ? -24.541 -4.648 4.799 1.00 41.61 112 GLY B C 1
ATOM 1438 O O . GLY B 1 3 ? -23.341 -4.388 4.975 1.00 42.32 112 GLY B O 1
ATOM 1441 N N . PHE B 1 4 ? -25.360 -3.835 4.133 1.00 38.18 113 PHE B N 1
ATOM 1442 C CA . PHE B 1 4 ? -24.852 -2.608 3.513 1.00 33.43 113 PHE B CA 1
ATOM 1443 C C . PHE B 1 4 ? -24.578 -1.488 4.525 1.00 29.94 113 PHE B C 1
ATOM 1444 O O . PHE B 1 4 ? -25.391 -1.198 5.401 1.00 30.30 113 PHE B O 1
ATOM 1461 N N . VAL B 1 5 ? -23.425 -0.850 4.377 1.00 25.37 114 VAL B N 1
ATOM 1462 C CA . VAL B 1 5 ? -23.117 0.367 5.110 1.00 23.67 114 VAL B CA 1
ATOM 1463 C C . VAL B 1 5 ? -23.754 1.537 4.373 1.00 23.23 114 VAL B C 1
ATOM 1464 O O . VAL B 1 5 ? -23.507 1.739 3.177 1.00 23.87 114 VAL B O 1
ATOM 1477 N N . ASN B 1 6 ? -24.561 2.301 5.100 1.00 23.82 115 ASN B N 1
ATOM 1478 C CA . ASN B 1 6 ? -25.280 3.435 4.548 1.00 24.94 115 ASN B CA 1
ATOM 1479 C C . ASN B 1 6 ? -24.337 4.636 4.412 1.00 22.07 115 ASN B C 1
ATOM 1480 O O . ASN B 1 6 ? -23.637 5.006 5.350 1.00 20.40 115 ASN B O 1
ATOM 1491 N N . LYS B 1 7 ? -24.314 5.219 3.227 1.00 23.81 116 LYS B N 1
ATOM 1492 C CA . LYS B 1 7 ? -23.391 6.294 2.918 1.00 25.76 116 LYS B CA 1
ATOM 1493 C C . LYS B 1 7 ? -23.549 7.485 3.866 1.00 23.23 116 LYS B C 1
ATOM 1494 O O . LYS B 1 7 ? -22.561 8.048 4.329 1.00 22.71 116 LYS B O 1
ATOM 1513 N N . ASP B 1 8 ? -24.780 7.852 4.176 1.00 23.76 117 ASP B N 1
ATOM 1514 C CA . ASP B 1 8 ? -25.020 9.009 5.029 1.00 24.02 117 ASP B CA 1
ATOM 1515 C C . ASP B 1 8 ? -24.620 8.725 6.472 1.00 21.63 117 ASP B C 1
ATOM 1516 O O . ASP B 1 8 ? -24.058 9.576 7.159 1.00 21.98 117 ASP B O 1
ATOM 1525 N N . GLN B 1 9 ? -24.875 7.506 6.926 1.00 19.97 118 GLN B N 1
ATOM 1526 C CA . GLN B 1 9 ? -24.500 7.148 8.276 1.00 20.39 118 GLN B CA 1
ATOM 1527 C C . GLN B 1 9 ? -22.997 7.129 8.476 1.00 18.34 118 GLN B C 1
ATOM 1528 O O . GLN B 1 9 ? -22.495 7.637 9.488 1.00 18.85 118 GLN B O 1
ATOM 1542 N N . ILE B 1 10 ? -22.262 6.547 7.535 1.00 17.19 119 ILE B N 1
ATOM 1543 C CA . ILE B 1 10 ? -20.827 6.452 7.720 1.00 16.04 119 ILE B CA 1
ATOM 1544 C C . ILE B 1 10 ? -20.189 7.841 7.573 1.00 15.47 119 ILE B C 1
ATOM 1545 O O . ILE B 1 10 ? -19.264 8.166 8.304 1.00 15.97 119 ILE B O 1
ATOM 1561 N N . ALA B 1 11 ? -20.692 8.672 6.671 1.00 15.51 120 ALA B N 1
ATOM 1562 C CA . ALA B 1 11 ? -20.178 10.031 6.564 1.00 16.13 120 ALA B CA 1
ATOM 1563 C C . ALA B 1 11 ? -20.388 10.805 7.882 1.00 16.03 120 ALA B C 1
ATOM 1564 O O . ALA B 1 11 ? -19.480 11.492 8.359 1.00 16.09 120 ALA B O 1
ATOM 1571 N N . LYS B 1 12 ? -21.572 10.675 8.466 1.00 16.85 121 LYS B N 1
ATOM 1572 C CA . LYS B 1 12 ? -21.864 11.283 9.756 1.00 17.66 121 LYS B CA 1
ATOM 1573 C C . LYS B 1 12 ? -20.897 10.798 10.826 1.00 16.18 121 LYS B C 1
ATOM 1574 O O . LYS B 1 12 ? -20.366 11.602 11.603 1.00 16.71 121 LYS B O 1
ATOM 1593 N N . ASP B 1 13 ? -20.675 9.480 10.880 1.00 16.34 122 ASP B N 1
ATOM 1594 C CA . ASP B 1 13 ? -19.775 8.925 11.886 1.00 17.16 122 ASP B CA 1
ATOM 1595 C C . ASP B 1 13 ? -18.355 9.464 11.722 1.00 14.79 122 ASP B C 1
ATOM 1596 O O . ASP B 1 13 ? -17.649 9.741 12.707 1.00 15.02 122 ASP B O 1
ATOM 1605 N N . VAL B 1 14 ? -17.897 9.554 10.476 1.00 14.28 123 VAL B N 1
ATOM 1606 C CA . VAL B 1 14 ? -16.535 10.045 10.214 1.00 14.13 123 VAL B CA 1
ATOM 1607 C C . VAL B 1 14 ? -16.401 11.529 10.582 1.00 13.98 123 VAL B C 1
ATOM 1608 O O . VAL B 1 14 ? -15.393 11.920 11.168 1.00 13.62 123 VAL B O 1
ATOM 1621 N N . LYS B 1 15 ? -17.436 12.324 10.323 1.00 14.02 124 LYS B N 1
ATOM 1622 C CA . LYS B 1 15 ? -17.422 13.710 10.748 1.00 14.35 124 LYS B CA 1
ATOM 1623 C C . LYS B 1 15 ? -17.362 13.815 12.269 1.00 14.29 124 LYS B C 1
ATOM 1624 O O . LYS B 1 15 ? -16.648 14.661 12.812 1.00 14.68 124 LYS B O 1
ATOM 1643 N N . GLN B 1 16 ? -18.109 12.965 12.967 1.00 14.13 125 GLN B N 1
ATOM 1644 C CA . GLN B 1 16 ? -18.058 12.957 14.416 1.00 16.56 125 GLN B CA 1
ATOM 1645 C C . GLN B 1 16 ? -16.699 12.509 14.944 1.00 15.21 125 GLN B C 1
ATOM 1646 O O . GLN B 1 16 ? -16.194 13.039 15.943 1.00 15.67 125 GLN B O 1
ATOM 1660 N N . PHE B 1 17 ? -16.103 11.521 14.280 1.00 14.79 126 PHE B N 1
ATOM 1661 C CA . PHE B 1 17 ? -14.766 11.085 14.652 1.00 14.54 126 PHE B CA 1
ATOM 1662 C C . PHE B 1 17 ? -13.755 12.233 14.513 1.00 13.78 126 PHE B C 1
ATOM 1663 O O . PHE B 1 17 ? -12.923 12.465 15.392 1.00 15.13 126 PHE B O 1
ATOM 1680 N N . TYR B 1 18 ? -13.801 12.914 13.385 1.00 14.06 127 TYR B N 1
ATOM 1681 C CA . TYR B 1 18 ? -12.953 14.090 13.171 1.00 14.30 127 TYR B CA 1
ATOM 1682 C C . TYR B 1 18 ? -13.204 15.169 14.227 1.00 14.56 127 TYR B C 1
ATOM 1683 O O . TYR B 1 18 ? -12.261 15.703 14.783 1.00 14.89 127 TYR B O 1
ATOM 1701 N N . ASP B 1 19 ? -14.460 15.470 14.506 1.00 14.43 128 ASP B N 1
ATOM 1702 C CA . ASP B 1 19 ? -14.786 16.537 15.434 1.00 14.68 128 ASP B CA 1
ATOM 1703 C C . ASP B 1 19 ? -14.235 16.242 16.821 1.00 15.42 128 ASP B C 1
ATOM 1704 O O . ASP B 1 19 ? -13.786 17.150 17.532 1.00 16.53 128 ASP B O 1
ATOM 1713 N N . GLN B 1 20 ? -14.312 14.980 17.242 1.00 14.78 129 GLN B N 1
ATOM 1714 C CA . GLN B 1 20 ? -13.786 14.661 18.553 1.00 16.14 129 GLN B CA 1
ATOM 1715 C C . GLN B 1 20 ? -12.276 14.793 18.600 1.00 17.29 129 GLN B C 1
ATOM 1716 O O . GLN B 1 20 ? -11.715 15.296 19.584 1.00 17.93 129 GLN B O 1
ATOM 1730 N N . ALA B 1 21 ? -11.606 14.380 17.531 1.00 17.15 130 ALA B N 1
ATOM 1731 C CA . ALA B 1 21 ? -10.163 14.525 17.459 1.00 17.34 130 ALA B CA 1
ATOM 1732 C C . ALA B 1 21 ? -9.747 16.001 17.480 1.00 17.43 130 ALA B C 1
ATOM 1733 O O . ALA B 1 21 ? -8.785 16.372 18.141 1.00 18.95 130 ALA B O 1
ATOM 1740 N N . LEU B 1 22 ? -10.471 16.831 16.743 1.00 16.49 131 LEU B N 1
ATOM 1741 C CA . LEU B 1 22 ? -10.215 18.256 16.722 1.00 16.78 131 LEU B CA 1
ATOM 1742 C C . LEU B 1 22 ? -10.296 18.863 18.124 1.00 18.88 131 LEU B C 1
ATOM 1743 O O . LEU B 1 22 ? -9.421 19.628 18.542 1.00 20.96 131 LEU B O 1
ATOM 1759 N N . GLN B 1 23 ? -11.358 18.535 18.852 1.00 18.13 132 GLN B N 1
ATOM 1760 C CA . GLN B 1 23 ? -11.511 19.028 20.207 1.00 20.84 132 GLN B CA 1
ATOM 1761 C C . GLN B 1 23 ? -10.355 18.575 21.089 1.00 22.48 132 GLN B C 1
ATOM 1762 O O . GLN B 1 23 ? -9.760 19.360 21.828 1.00 24.91 132 GLN B O 1
ATOM 1776 N N . GLN B 1 24 ? -10.026 17.294 21.012 1.00 21.14 133 GLN B N 1
ATOM 1777 C CA . GLN B 1 24 ? -8.993 16.751 21.872 1.00 23.76 133 GLN B CA 1
ATOM 1778 C C . GLN B 1 24 ? -7.620 17.324 21.532 1.00 23.48 133 GLN B C 1
ATOM 1779 O O . GL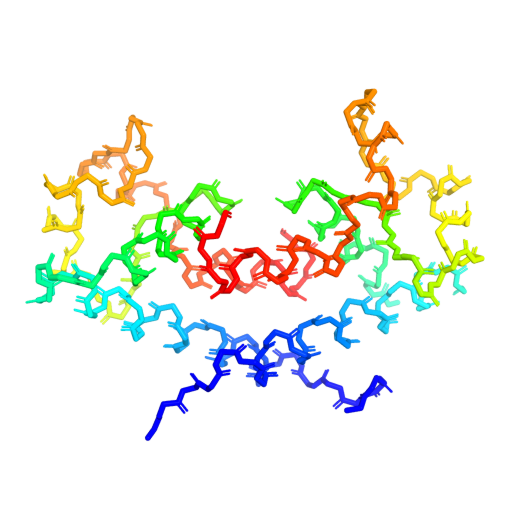N B 1 24 ? -6.797 17.513 22.409 1.00 24.48 133 GLN B O 1
ATOM 1793 N N . ALA B 1 25 ? -7.388 17.622 20.259 1.00 23.58 134 ALA B N 1
ATOM 1794 C CA . ALA B 1 25 ? -6.084 18.091 19.807 1.00 24.05 134 ALA B CA 1
ATOM 1795 C C . ALA B 1 25 ? -5.789 19.485 20.325 1.00 28.08 134 ALA B C 1
ATOM 1796 O O . ALA B 1 25 ? -4.651 19.811 20.643 1.00 29.01 134 ALA B O 1
ATOM 1803 N N . VAL B 1 26 ? -6.829 20.299 20.416 1.00 29.86 135 VAL B N 1
ATOM 1804 C CA . VAL B 1 26 ? -6.667 21.701 20.773 1.00 33.88 135 VAL B CA 1
ATOM 1805 C C . VAL B 1 26 ? -6.479 21.851 22.279 1.00 37.31 135 VAL B C 1
ATOM 1806 O O . VAL B 1 26 ? -5.765 22.748 22.743 1.00 38.19 135 VAL B O 1
ATOM 1819 N N . VAL B 1 27 ? -7.115 20.970 23.040 1.00 39.45 136 VAL B N 1
ATOM 1820 C CA . VAL B 1 27 ? -6.996 20.986 24.494 1.00 42.00 136 VAL B CA 1
ATOM 1821 C C . VAL B 1 27 ? -5.660 20.382 24.945 1.00 44.00 136 VAL B C 1
ATOM 1822 O O . VAL B 1 27 ? -5.528 19.165 25.104 1.00 45.16 136 VAL B O 1
ATOM 1835 N N . ASN B 1 32 ? -2.319 11.524 24.395 1.00 41.02 141 ASN B N 1
ATOM 1836 C CA . ASN B 1 32 ? -3.204 10.996 23.359 1.00 40.01 141 ASN B CA 1
ATOM 1837 C C . ASN B 1 32 ? -2.714 11.341 21.945 1.00 37.16 141 ASN B C 1
ATOM 1838 O O . ASN B 1 32 ? -1.791 12.146 21.773 1.00 38.83 141 ASN B O 1
ATOM 1848 N N A ASN B 1 33 ? -3.335 10.732 20.940 0.55 34.39 142 ASN B N 1
ATOM 1849 N N B ASN B 1 33 ? -3.351 10.736 20.945 0.45 34.00 142 ASN B N 1
ATOM 1850 C CA A ASN B 1 33 ? -2.866 10.851 19.561 0.55 31.42 142 ASN B CA 1
ATOM 1851 C CA B ASN B 1 33 ? -2.896 10.820 19.559 0.45 30.88 142 ASN B CA 1
ATOM 1852 C C A ASN B 1 33 ? -3.719 11.794 18.706 0.55 28.50 142 ASN B C 1
ATOM 1853 C C B ASN B 1 33 ? -3.742 11.773 18.706 0.45 28.49 142 ASN B C 1
ATOM 1854 O O A ASN B 1 33 ? -3.651 11.759 17.478 0.55 27.39 142 ASN B O 1
ATOM 1855 O O B ASN B 1 33 ? -3.690 11.728 17.478 0.45 27.66 142 ASN B O 1
ATOM 1876 N N . ALA B 1 34 ? -4.512 12.641 19.355 1.00 27.71 143 ALA B N 1
ATOM 1877 C CA . ALA B 1 34 ? -5.453 13.503 18.636 1.00 24.90 143 ALA B CA 1
ATOM 1878 C C . ALA B 1 34 ? -4.778 14.479 17.651 1.00 22.41 143 ALA B C 1
ATOM 1879 O O . ALA B 1 34 ? -5.289 14.708 16.560 1.00 21.02 143 ALA B O 1
ATOM 1887 N N . LYS B 1 35 ? -3.625 15.030 18.015 1.00 23.91 144 LYS B N 1
ATOM 1888 C CA . LYS B 1 35 ? -2.926 15.948 17.120 1.00 25.28 144 LYS B CA 1
ATOM 1889 C C . LYS B 1 35 ? -2.497 15.247 15.829 1.00 23.83 144 LYS B C 1
ATOM 1890 O O . LYS B 1 35 ? -2.625 15.807 14.730 1.00 22.77 144 LYS B O 1
ATOM 1909 N N . ALA B 1 36 ? -2.012 14.015 15.956 1.00 23.04 145 ALA B N 1
ATOM 1910 C CA . ALA B 1 36 ? -1.607 13.231 14.791 1.00 21.91 145 ALA B CA 1
ATOM 1911 C C . ALA B 1 36 ? -2.812 12.881 13.932 1.00 21.45 145 ALA B C 1
ATOM 1912 O O . ALA B 1 36 ? -2.756 12.973 12.713 1.00 21.39 145 ALA B O 1
ATOM 1919 N N . VAL B 1 37 ? -3.919 12.510 14.570 1.00 19.97 146 VAL B N 1
ATOM 1920 C CA . VAL B 1 37 ? -5.130 12.199 13.830 1.00 19.49 146 VAL B CA 1
ATOM 1921 C C . VAL B 1 37 ? -5.614 13.440 13.076 1.00 16.82 146 VAL B C 1
ATOM 1922 O O . VAL B 1 37 ? -5.926 13.360 11.884 1.00 16.94 146 VAL B O 1
ATOM 1935 N N . VAL B 1 38 ? -5.695 14.594 13.749 1.00 18.52 147 VAL B N 1
ATOM 1936 C CA . VAL B 1 38 ? -6.128 15.832 13.097 1.00 17.48 147 VAL B CA 1
ATOM 1937 C C . VAL B 1 38 ? -5.235 16.181 11.922 1.00 17.59 147 VAL B C 1
ATOM 1938 O O . VAL B 1 38 ? -5.721 16.490 10.839 1.00 17.02 147 VAL B O 1
ATOM 1951 N N . LYS B 1 39 ? -3.932 16.130 12.129 1.00 17.78 148 LYS B N 1
ATOM 1952 C CA . LYS B 1 39 ? -3.015 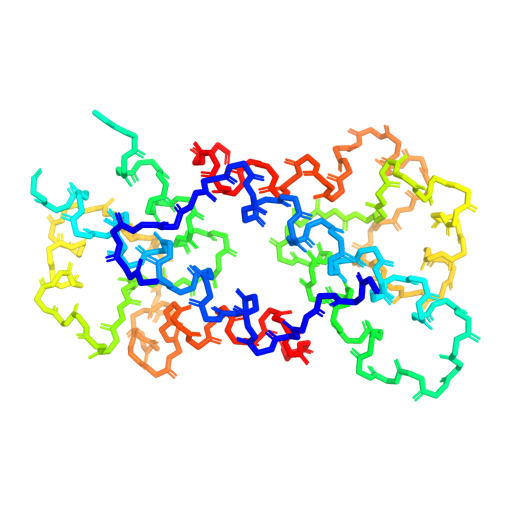16.483 11.056 1.00 18.51 148 LYS B CA 1
ATOM 1953 C C . LYS B 1 39 ? -3.154 15.535 9.866 1.00 17.26 148 LYS B C 1
ATOM 1954 O O . LYS B 1 39 ? -3.095 15.951 8.706 1.00 17.53 148 LYS B O 1
ATOM 1973 N N . THR B 1 40 ? -3.360 14.260 10.149 1.00 17.63 149 THR B N 1
ATOM 1974 C CA . THR B 1 40 ? -3.567 13.288 9.089 1.00 17.64 149 THR B CA 1
ATOM 1975 C C . THR B 1 40 ? -4.843 13.547 8.294 1.00 17.33 149 THR B C 1
ATOM 1976 O O . THR B 1 40 ? -4.840 13.468 7.068 1.00 16.72 149 THR B O 1
ATOM 1987 N N . PHE B 1 41 ? -5.941 13.825 8.990 1.00 15.17 150 PHE B N 1
ATOM 1988 C CA . PHE B 1 41 ? -7.167 14.177 8.300 1.00 14.82 150 PHE B CA 1
ATOM 1989 C C . PHE B 1 41 ? -6.958 15.408 7.419 1.00 14.80 150 PHE B C 1
ATOM 1990 O O . PHE B 1 41 ? -7.396 15.452 6.263 1.00 15.08 150 PHE B O 1
ATOM 2007 N N . HIS B 1 42 ? -6.315 16.423 7.973 1.00 14.83 151 HIS B N 1
ATOM 2008 C CA . HIS B 1 42 ? -6.123 17.667 7.261 1.00 15.05 151 HIS B CA 1
ATOM 2009 C C . HIS B 1 42 ? -5.281 17.476 6.011 1.00 16.32 151 HIS B C 1
ATOM 2010 O O . HIS B 1 42 ? -5.632 17.951 4.936 1.00 17.25 151 HIS B O 1
ATOM 2024 N N . GLU B 1 43 ? -4.193 16.737 6.129 1.00 16.91 152 GLU B N 1
ATOM 2025 C CA A GLU B 1 43 ? -3.322 16.537 4.986 0.47 18.87 152 GLU B CA 1
ATOM 2026 C CA B GLU B 1 43 ? -3.320 16.539 4.990 0.53 18.74 152 GLU B CA 1
ATOM 2027 C C . GLU B 1 43 ? -3.968 15.625 3.945 1.00 18.75 152 GLU B C 1
ATOM 2028 O O . GLU B 1 43 ? -3.863 15.872 2.752 1.00 20.58 152 GLU B O 1
ATOM 2049 N N . THR B 1 44 ? -4.649 14.580 4.398 1.00 17.53 153 THR B N 1
ATOM 2050 C CA . THR B 1 44 ? -5.229 13.611 3.483 1.00 16.80 153 THR B CA 1
ATOM 2051 C C . THR B 1 44 ? -6.402 14.210 2.727 1.00 17.25 153 THR B C 1
ATOM 2052 O O . THR B 1 44 ? -6.512 14.028 1.512 1.00 17.96 153 THR B O 1
ATOM 2063 N N . LEU B 1 45 ? -7.275 14.916 3.445 1.00 15.50 154 LEU B N 1
ATOM 2064 C CA . LEU B 1 45 ? -8.477 15.461 2.829 1.00 15.95 154 LEU B CA 1
ATOM 2065 C C . LEU B 1 45 ? -8.306 16.868 2.257 1.00 17.02 154 LEU B C 1
ATOM 2066 O O . LEU B 1 45 ? -9.193 17.358 1.561 1.00 18.29 154 LEU B O 1
ATOM 2082 N N . ASP B 1 46 ? -7.158 17.484 2.520 1.00 17.24 155 ASP B N 1
ATOM 2083 C CA . ASP B 1 46 ? -6.871 18.836 2.032 1.00 18.55 155 ASP B CA 1
ATOM 2084 C C . ASP B 1 46 ? -7.845 19.854 2.627 1.00 16.68 155 ASP B C 1
ATOM 2085 O O . ASP B 1 46 ? -8.566 20.556 1.913 1.00 18.78 155 ASP B O 1
ATOM 2094 N N . CYS B 1 47 ? -7.851 19.910 3.953 1.00 16.27 156 CYS B N 1
ATOM 2095 C CA . CYS B 1 47 ? -8.735 20.822 4.691 1.00 15.41 156 CYS B CA 1
ATOM 2096 C C . CYS B 1 47 ? -8.101 21.168 6.015 1.00 14.57 156 CYS B C 1
ATOM 2097 O O . CYS B 1 47 ? -7.041 20.673 6.360 1.00 15.53 156 CYS B O 1
ATOM 2104 N N A CYS B 1 48 ? -8.777 22.091 6.672 0.43 14.40 157 CYS B N 1
ATOM 2105 N N B CYS B 1 48 ? -8.700 22.074 6.802 0.57 15.09 157 CYS B N 1
ATOM 2106 C CA A CYS B 1 48 ? -8.372 22.588 7.940 0.43 15.63 157 CYS B CA 1
ATOM 2107 C CA B CYS B 1 48 ? -8.080 22.452 8.089 0.57 17.01 157 CYS B CA 1
ATOM 2108 C C A CYS B 1 48 ? -9.601 23.103 8.641 0.43 16.44 157 CYS B C 1
ATOM 2109 C C B CYS B 1 48 ? -9.017 22.919 9.242 0.57 17.21 157 CYS B C 1
ATOM 2110 O O A CYS B 1 48 ? -10.045 24.208 8.459 0.43 18.07 157 CYS B O 1
ATOM 2111 O O B CYS B 1 48 ? -8.648 23.816 9.987 0.57 17.30 157 CYS B O 1
ATOM 2124 N N . GLY B 1 49 ? -10.168 22.263 9.439 1.00 16.93 158 GLY B N 1
ATOM 2125 C CA . GLY B 1 49 ? -11.190 22.667 10.367 1.00 16.51 158 GLY B CA 1
ATOM 2126 C C . GLY B 1 49 ? -12.608 22.432 9.886 1.00 15.83 158 GLY B C 1
ATOM 2127 O O . GLY B 1 49 ? -12.869 21.688 8.932 1.00 16.13 158 GLY B O 1
ATOM 2132 N N . SER B 1 50 ? -13.540 23.059 10.590 1.00 14.47 159 SER B N 1
ATOM 2133 C CA . SER B 1 50 ? -14.947 22.945 10.271 1.00 13.80 159 SER B CA 1
ATOM 2134 C C . SER B 1 50 ? -15.662 24.260 10.527 1.00 12.77 159 SER B C 1
ATOM 2135 O O . SER B 1 50 ? -15.432 24.887 11.547 1.00 14.10 159 SER B O 1
ATOM 2143 N N . SER B 1 51 ? -16.574 24.606 9.628 1.00 13.17 160 SER B N 1
ATOM 2144 C CA . SER B 1 51 ? -17.480 25.733 9.804 1.00 13.87 160 SER B CA 1
ATOM 2145 C C . SER B 1 51 ? -18.288 25.649 11.083 1.00 15.18 160 SER B C 1
ATOM 2146 O O . SER B 1 51 ? -18.700 26.685 11.602 1.00 17.38 160 SER B O 1
ATOM 2154 N N . THR B 1 52 ? -18.510 24.434 11.576 1.00 15.19 161 THR B N 1
ATOM 2155 C CA . THR B 1 52 ? -19.290 24.235 12.793 1.00 16.72 161 THR B CA 1
ATOM 2156 C C . THR B 1 52 ? -18.468 24.416 14.067 1.00 16.52 161 THR B C 1
ATOM 2157 O O . THR B 1 52 ? -19.028 24.426 15.158 1.00 18.57 161 THR B O 1
ATOM 2168 N N . LEU B 1 53 ? -17.159 24.532 13.928 1.00 14.67 162 LEU B N 1
ATOM 2169 C CA . LEU B 1 53 ? -16.238 24.590 15.060 1.00 15.03 162 LEU B CA 1
ATOM 2170 C C . LEU B 1 53 ? -15.180 25.648 14.770 1.00 15.15 162 LEU B C 1
ATOM 2171 O O . LEU B 1 53 ? -13.984 25.361 14.645 1.00 15.05 162 LEU B O 1
ATOM 2187 N N . THR B 1 54 ? -15.630 26.897 14.682 1.00 15.97 163 THR B N 1
ATOM 2188 C CA . THR B 1 54 ? -14.742 27.967 14.247 1.00 17.18 163 THR B CA 1
ATOM 2189 C C . THR B 1 54 ? -13.629 28.261 15.260 1.00 16.50 163 THR B C 1
ATOM 2190 O O . THR B 1 54 ? -12.491 28.513 14.870 1.00 16.27 163 THR B O 1
ATOM 2201 N N . ALA B 1 55 ? -13.935 28.219 16.553 1.00 17.22 164 ALA B N 1
ATOM 2202 C CA . ALA B 1 55 ? -12.904 28.452 17.559 1.00 19.19 164 ALA B CA 1
ATOM 2203 C C . ALA B 1 55 ? -11.811 27.387 17.515 1.00 18.11 164 ALA B C 1
ATOM 2204 O O . ALA B 1 55 ? -10.623 27.698 17.632 1.00 18.47 164 ALA B O 1
ATOM 2211 N N . LEU B 1 56 ? -12.196 26.123 17.341 1.00 17.59 165 LEU B N 1
ATOM 2212 C CA . LEU B 1 56 ? -11.201 25.068 17.218 1.00 17.37 165 LEU B CA 1
ATOM 2213 C C . LEU B 1 56 ? -10.366 25.248 15.955 1.00 16.10 165 LEU B C 1
ATOM 2214 O O . LEU B 1 56 ? -9.167 24.946 15.937 1.00 17.12 165 LEU B O 1
ATOM 2230 N N . THR B 1 57 ? -11.014 25.704 14.896 1.00 15.35 166 THR B N 1
ATOM 2231 C CA . THR B 1 57 ? -10.311 25.979 13.639 1.00 14.88 166 THR B CA 1
ATOM 2232 C C . THR B 1 57 ? -9.254 27.071 13.833 1.00 15.71 166 THR B C 1
ATOM 2233 O O . THR B 1 57 ? -8.122 26.949 13.362 1.00 16.27 166 THR B O 1
ATOM 2244 N N . THR B 1 58 ? -9.599 28.134 14.550 1.00 16.14 167 THR B N 1
ATOM 2245 C CA . THR B 1 58 ? -8.607 29.147 14.884 1.00 16.84 167 THR B CA 1
ATOM 2246 C C . THR B 1 58 ? -7.386 28.519 15.588 1.00 17.93 167 THR B C 1
ATOM 2247 O O . THR B 1 58 ? -6.236 28.772 15.234 1.00 18.34 167 THR B O 1
ATOM 2258 N N . SER B 1 59 ? -7.633 27.646 16.555 1.00 18.25 168 SER B N 1
ATOM 2259 C CA A SER B 1 59 ? -6.534 27.039 17.294 0.54 19.09 168 SER B CA 1
ATOM 2260 C CA B SER B 1 59 ? -6.540 27.036 17.303 0.46 19.01 168 SER B CA 1
ATOM 2261 C C . SER B 1 59 ? -5.650 26.180 16.399 1.00 19.13 168 SER B C 1
ATOM 2262 O O . SER B 1 59 ? -4.436 26.180 16.522 1.00 20.42 168 SER B O 1
ATOM 2275 N N . VAL B 1 60 ? -6.267 25.450 15.492 1.00 19.12 169 VAL B N 1
ATOM 2276 C CA . VAL B 1 60 ? -5.531 24.683 14.518 1.00 22.17 169 VAL B CA 1
ATOM 2277 C C . VAL B 1 60 ? -4.573 25.558 13.725 1.00 22.59 169 VAL B C 1
ATOM 2278 O O . VAL B 1 60 ? -3.422 25.202 13.513 1.00 22.82 169 VAL B O 1
ATOM 2291 N N . LEU B 1 61 ? -5.038 26.721 13.291 1.00 23.28 170 LEU B N 1
ATOM 2292 C CA . LEU B 1 61 ? -4.171 27.629 12.541 1.00 25.28 170 LEU B CA 1
ATOM 2293 C C . LEU B 1 61 ? -3.066 28.230 13.396 1.00 28.24 170 LEU B C 1
ATOM 2294 O O . LEU B 1 61 ? -1.986 28.561 12.882 1.00 29.44 170 LEU B O 1
ATOM 2310 N N . LYS B 1 62 ? -3.323 28.397 14.686 1.00 30.07 171 LYS B N 1
ATOM 2311 C CA . LYS B 1 62 ? -2.329 28.987 15.580 1.00 32.84 171 LYS B CA 1
ATOM 2312 C C . LYS B 1 62 ? -1.307 27.955 16.044 1.00 33.87 171 LYS B C 1
ATOM 2313 O O . LYS B 1 62 ? -0.228 28.318 16.510 1.00 34.74 171 LYS B O 1
ATOM 2332 N N . ASN B 1 63 ? -1.649 26.673 15.904 1.00 33.46 172 ASN B N 1
ATOM 2333 C CA . ASN B 1 63 ? -0.845 25.574 16.445 1.00 34.59 172 ASN B CA 1
ATOM 2334 C C . ASN B 1 63 ? -0.260 24.667 15.358 1.00 34.41 172 ASN B C 1
ATOM 2335 O O . ASN B 1 63 ? 0.067 23.510 15.626 1.00 35.64 172 ASN B O 1
ATOM 2346 N N . ASN B 1 64 ? -0.160 25.181 14.138 1.00 34.14 173 ASN B N 1
ATOM 2347 C CA . ASN B 1 64 ? 0.447 24.462 13.012 1.00 34.84 173 ASN B CA 1
ATOM 2348 C C . ASN B 1 64 ? -0.106 23.057 12.769 1.00 33.12 173 ASN B C 1
ATOM 2349 O O . ASN B 1 64 ? 0.640 22.127 12.454 1.00 32.71 173 ASN B O 1
ATOM 2360 N N . LEU B 1 65 ? -1.413 22.914 12.911 1.00 30.32 174 LEU B N 1
ATOM 2361 C CA . LEU B 1 65 ? -2.065 21.637 12.639 1.00 29.07 174 LEU B CA 1
ATOM 2362 C C . LEU B 1 65 ? -2.701 21.603 11.246 1.00 27.45 174 LEU B C 1
ATOM 2363 O O . LEU B 1 65 ? -3.381 20.637 10.899 1.00 26.51 174 LEU B O 1
ATOM 2379 N N A CYS B 1 66 ? -2.468 22.640 10.445 0.46 28.37 175 CYS B N 1
ATOM 2380 N N B CYS B 1 66 ? -2.461 22.655 10.463 0.54 28.48 175 CYS B N 1
ATOM 2381 C CA A CYS B 1 66 ? -3.025 22.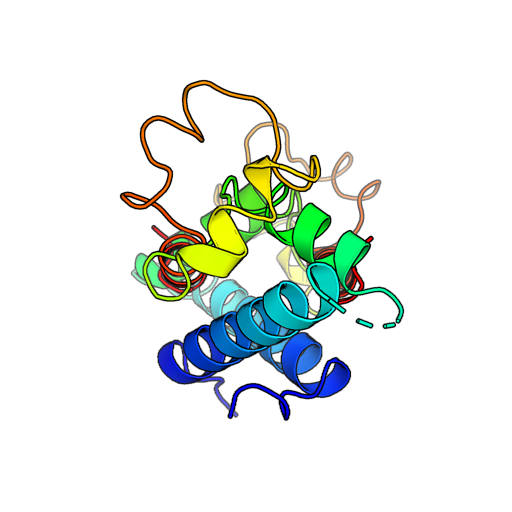686 9.094 0.46 29.46 175 CYS B CA 1
ATOM 2382 C CA B CYS B 1 66 ? -2.989 22.767 9.103 0.54 29.72 175 CYS B CA 1
ATOM 2383 C C A CYS B 1 66 ? -1.960 22.861 8.007 0.46 32.94 175 CYS B C 1
ATOM 2384 C C B CYS B 1 66 ? -1.867 22.792 8.053 0.54 33.31 175 CYS B C 1
ATOM 2385 O O A CYS B 1 66 ? -1.109 23.747 8.111 0.46 32.34 175 CYS B O 1
ATOM 2386 O O B CYS B 1 66 ? -0.880 23.502 8.234 0.54 33.10 175 CYS B O 1
ATOM 2399 N N . PRO B 1 67 ? -2.012 22.020 6.952 1.00 36.79 176 PRO B N 1
ATOM 2400 C CA . PRO B 1 67 ? -1.035 22.090 5.851 1.00 40.60 176 PRO B CA 1
ATOM 2401 C C . PRO B 1 67 ? -0.939 23.425 5.126 1.00 43.37 176 PRO B C 1
ATOM 2402 O O . PRO B 1 67 ? -1.741 24.330 5.347 1.00 43.40 176 PRO B O 1
ATOM 2413 N N . SER B 1 68 ? 0.037 23.508 4.229 1.00 45.70 177 SER B N 1
ATOM 2414 C CA . SER B 1 68 ? 0.332 24.731 3.497 1.00 47.59 177 SER B CA 1
ATOM 2415 C C . SER B 1 68 ? -0.472 24.823 2.202 1.00 48.23 177 SER B C 1
ATOM 2416 O O . SER B 1 68 ? -0.874 23.806 1.633 1.00 48.77 177 SER B O 1
ATOM 2424 N N . GLY B 1 69 ? -0.694 26.050 1.741 1.00 47.95 178 GLY B N 1
ATOM 2425 C CA . GLY B 1 69 ? -1.399 26.285 0.494 1.00 47.54 178 GLY B CA 1
ATOM 2426 C C . GLY B 1 69 ? -2.381 27.436 0.588 1.00 46.48 178 GLY B C 1
ATOM 2427 O O . GLY B 1 69 ? -3.181 27.512 1.521 1.00 45.88 178 GLY B O 1
ATOM 2431 N N . SER B 1 70 ? -2.321 28.342 -0.382 1.00 45.40 179 SER B N 1
ATOM 2432 C CA . SER B 1 70 ? -3.332 29.385 -0.502 1.00 44.49 179 SER B CA 1
ATOM 2433 C C . SER B 1 70 ? -4.667 28.718 -0.800 1.00 41.74 179 SER B C 1
ATOM 2434 O O . SER B 1 70 ? -5.729 29.270 -0.514 1.00 38.19 179 SER B O 1
ATOM 2442 N N . ASN B 1 71 ? -4.594 27.519 -1.376 1.00 41.62 180 ASN B N 1
ATOM 2443 C CA . ASN B 1 71 ? -5.777 26.764 -1.745 1.00 41.25 180 ASN B CA 1
ATOM 2444 C C . ASN B 1 71 ? -6.560 26.372 -0.498 1.00 35.43 180 ASN B C 1
ATOM 2445 O O . ASN B 1 71 ? -7.792 26.485 -0.461 1.00 35.72 180 ASN B O 1
ATOM 2456 N N . ILE B 1 72 ? -5.847 25.926 0.531 1.00 29.90 181 ILE B N 1
ATOM 2457 C CA . ILE B 1 72 ? -6.494 25.578 1.778 1.00 27.00 181 ILE B CA 1
ATOM 2458 C C . ILE B 1 72 ? -7.177 26.822 2.310 1.00 23.74 181 ILE B C 1
ATOM 2459 O O . ILE B 1 72 ? -8.343 26.803 2.622 1.00 24.21 181 ILE B O 1
ATOM 2475 N N . ILE B 1 73 ? -6.434 27.917 2.413 1.00 19.02 182 ILE B N 1
ATOM 2476 C CA . ILE B 1 73 ? -6.959 29.099 3.090 1.00 19.07 182 ILE B CA 1
ATOM 2477 C C . ILE B 1 73 ? -8.123 29.735 2.342 1.00 19.18 182 ILE B C 1
ATOM 2478 O O . ILE B 1 73 ? -9.119 30.099 2.967 1.00 18.52 182 ILE B O 1
ATOM 2494 N N . SER B 1 74 ? -8.032 29.824 1.015 1.00 18.98 183 SER B N 1
ATOM 2495 C CA A SER B 1 74 ? -9.100 30.435 0.229 0.47 21.02 183 SER B CA 1
ATOM 2496 C CA B SER B 1 74 ? -9.108 30.405 0.217 0.53 21.70 183 SER B CA 1
ATOM 2497 C C . SER B 1 74 ? -10.414 29.659 0.385 1.00 20.38 183 SER B C 1
ATOM 2498 O O . SER B 1 74 ? -11.487 30.220 0.205 1.00 21.60 183 SER B O 1
ATOM 2511 N N . ASN B 1 75 ? -10.314 28.376 0.722 1.00 18.43 184 ASN B N 1
ATOM 2512 C CA . ASN B 1 75 ? -11.483 27.524 0.891 1.00 19.18 184 ASN B CA 1
ATOM 2513 C C . ASN B 1 75 ? -11.614 26.970 2.298 1.00 16.36 184 ASN B C 1
ATOM 2514 O O . ASN B 1 75 ? -12.254 25.939 2.509 1.00 16.93 184 ASN B O 1
ATOM 2525 N N . LEU B 1 76 ? -11.035 27.686 3.265 1.00 15.12 185 LEU B N 1
ATOM 2526 C CA . LEU B 1 76 ? -11.011 27.229 4.655 1.00 14.34 185 LEU B CA 1
ATOM 2527 C C . LEU B 1 76 ? -12.368 26.710 5.152 1.00 13.34 185 LEU B C 1
ATOM 2528 O O . LEU B 1 76 ? -12.469 25.597 5.692 1.00 14.84 185 LEU B O 1
ATOM 2544 N N . PHE B 1 77 ? -13.413 27.501 4.971 1.00 13.41 186 PHE B N 1
ATOM 2545 C CA . PHE B 1 77 ? -14.746 27.093 5.342 1.00 13.02 186 PHE B CA 1
ATOM 2546 C C . PHE B 1 77 ? -15.637 26.777 4.142 1.00 14.71 186 PHE B C 1
ATOM 2547 O O . PHE B 1 77 ? -16.669 26.148 4.300 1.00 18.62 186 PHE B O 1
ATOM 2564 N N . LYS B 1 78 ? -15.229 27.188 2.953 1.00 14.31 187 LYS B N 1
ATOM 2565 C CA . LYS B 1 78 ? -15.988 26.887 1.743 1.00 16.30 187 LYS B CA 1
ATOM 2566 C C . LYS B 1 78 ? -15.908 25.414 1.387 1.00 16.23 187 LYS B C 1
ATOM 2567 O O . LYS B 1 78 ? -16.839 24.891 0.785 1.00 18.22 187 LYS B O 1
ATOM 2586 N N . GLU B 1 79 ? -14.771 24.795 1.706 1.00 15.07 188 GLU B N 1
ATOM 2587 C CA A GLU B 1 79 ? -14.559 23.374 1.468 0.54 16.92 188 GLU B CA 1
ATOM 2588 C CA B GLU B 1 79 ? -14.552 23.375 1.468 0.46 16.56 188 GLU B CA 1
ATOM 2589 C C . GLU B 1 79 ? -13.879 22.790 2.707 1.00 16.40 188 GLU B C 1
ATOM 2590 O O . GLU B 1 79 ? -12.730 22.340 2.663 1.00 17.42 188 GLU B O 1
ATOM 2612 N N . ASP B 1 80 ? -14.600 22.804 3.823 1.00 14.65 189 ASP B N 1
ATOM 2613 C CA . ASP B 1 80 ? -14.027 22.404 5.097 1.00 13.58 189 ASP B CA 1
ATOM 2614 C C . ASP B 1 80 ? -13.982 20.877 5.219 1.00 13.45 189 ASP B C 1
ATOM 2615 O O . ASP B 1 80 ? -14.354 20.139 4.286 1.00 13.69 189 ASP B O 1
ATOM 2624 N N . CYS B 1 81 ? -13.476 20.385 6.341 1.00 12.74 190 CYS B N 1
ATOM 2625 C CA . CYS B 1 81 ? -13.327 18.946 6.480 1.00 11.98 190 CYS B CA 1
ATOM 2626 C C . CYS B 1 81 ? -14.627 18.204 6.434 1.00 12.58 190 CYS B C 1
ATOM 2627 O O . CYS B 1 81 ? -14.635 17.056 5.990 1.00 12.94 190 CYS B O 1
ATOM 2634 N N . HIS B 1 82 ? -15.715 18.783 6.912 1.00 13.43 191 HIS B N 1
ATOM 2635 C CA . HIS B 1 82 ? -16.990 18.107 6.775 1.00 13.53 191 HIS B CA 1
ATOM 2636 C C . HIS B 1 82 ? -17.392 17.962 5.310 1.00 13.74 191 HIS B C 1
ATOM 2637 O O . HIS B 1 82 ? -17.867 16.911 4.897 1.00 13.87 191 HIS B O 1
ATOM 2651 N N . GLN B 1 83 ? -17.146 18.986 4.510 1.00 13.25 192 GLN B N 1
ATOM 2652 C CA . GLN B 1 83 ? -17.444 18.929 3.092 1.00 14.68 192 GLN B CA 1
ATOM 2653 C C . GLN B 1 83 ? -16.550 17.896 2.414 1.00 15.23 192 GLN B C 1
ATOM 2654 O O . GLN B 1 83 ? -17.019 17.123 1.590 1.00 14.83 192 GLN B O 1
ATOM 2668 N N . LYS B 1 84 ? -15.278 17.850 2.780 1.00 13.52 193 LYS B N 1
ATOM 2669 C CA A LYS B 1 84 ? -14.391 16.874 2.164 0.40 13.86 193 LYS B CA 1
ATOM 2670 C CA B LYS B 1 84 ? -14.367 16.875 2.185 0.60 14.21 193 LYS B CA 1
ATOM 2671 C C . LYS B 1 84 ? -14.769 15.439 2.525 1.00 13.56 193 LYS B C 1
ATOM 2672 O O . LYS B 1 84 ? -14.649 14.533 1.694 1.00 13.89 193 LYS B O 1
ATOM 2709 N N . ILE B 1 85 ? -15.217 15.218 3.755 1.00 13.23 194 ILE B N 1
ATOM 2710 C CA . ILE B 1 85 ? -15.700 13.894 4.147 1.00 13.71 194 ILE B CA 1
ATOM 2711 C C . ILE B 1 85 ? -16.957 13.545 3.341 1.00 14.54 194 ILE B C 1
ATOM 2712 O O . ILE B 1 85 ? -17.082 12.415 2.830 1.00 14.69 194 ILE B O 1
ATOM 2728 N N . ASP B 1 86 ? -17.895 14.481 3.217 1.00 15.06 195 ASP B N 1
ATOM 2729 C CA . ASP B 1 86 ? -19.058 14.267 2.368 1.00 16.75 195 ASP B CA 1
ATOM 2730 C C . ASP B 1 86 ? -18.655 13.903 0.942 1.00 16.57 195 ASP B C 1
ATOM 2731 O O . ASP B 1 86 ? -19.220 12.993 0.336 1.00 17.50 195 ASP B O 1
ATOM 2740 N N . ASP B 1 87 ? -17.696 14.649 0.402 1.00 16.92 196 ASP B N 1
ATOM 2741 C CA . ASP B 1 87 ? -17.236 14.448 -0.971 1.00 17.51 196 ASP B CA 1
ATOM 2742 C C . ASP B 1 87 ? -16.602 13.071 -1.166 1.00 16.98 196 ASP B C 1
ATOM 2743 O O . ASP B 1 87 ? -16.757 12.470 -2.216 1.00 19.14 196 ASP B O 1
ATOM 2752 N N . LEU B 1 88 ? -15.875 12.605 -0.160 1.00 15.59 197 LEU B N 1
ATOM 2753 C CA . LEU B 1 88 ? -15.254 11.295 -0.197 1.00 15.95 197 LEU B CA 1
ATOM 2754 C C . LEU B 1 88 ? -16.310 10.185 -0.354 1.00 16.37 197 LEU B C 1
ATOM 2755 O O . LEU B 1 88 ? -16.163 9.291 -1.200 1.00 18.30 197 LEU B O 1
ATOM 2771 N N . PHE B 1 89 ? -17.364 10.240 0.457 1.00 14.87 198 PHE B N 1
ATOM 2772 C CA . PHE B 1 89 ? -18.380 9.195 0.462 1.00 14.97 198 PHE B CA 1
ATOM 2773 C C . PHE B 1 89 ? -19.400 9.339 -0.674 1.00 16.63 198 PHE B C 1
ATOM 2774 O O . PHE B 1 89 ? -20.054 8.369 -1.042 1.00 18.78 198 PHE B O 1
ATOM 2791 N N . SER B 1 90 ? -19.504 10.543 -1.246 1.00 17.54 199 SER B N 1
ATOM 2792 C CA A SER B 1 90 ? -20.413 10.797 -2.365 0.66 18.15 199 SER B CA 1
ATOM 2793 C CA B SER B 1 90 ? -20.408 10.811 -2.367 0.34 17.77 199 SER B CA 1
ATOM 2794 C C . SER B 1 90 ? -19.720 10.660 -3.735 1.00 17.79 199 SER B C 1
ATOM 2795 O O . SER B 1 90 ? -20.376 10.659 -4.759 1.00 19.34 199 SER B O 1
ATOM 2808 N N . GLY B 1 91 ? -18.395 10.594 -3.755 1.00 18.51 200 GLY B N 1
ATOM 2809 C CA . GLY B 1 91 ? -17.644 10.464 -5.000 1.00 19.32 200 GLY B CA 1
ATOM 2810 C C . GLY B 1 91 ? -17.417 11.746 -5.772 1.00 21.40 200 GLY B C 1
ATOM 2811 O O . GLY B 1 91 ? -17.179 11.730 -6.971 1.00 22.88 200 GLY B O 1
ATOM 2815 N N . LYS B 1 92 ? -17.488 12.869 -5.081 1.00 22.72 201 LYS B N 1
ATOM 2816 C CA . LYS B 1 92 ? -17.273 14.150 -5.743 1.00 25.97 201 LYS B CA 1
ATOM 2817 C C . LYS B 1 92 ? -15.793 14.519 -5.726 1.00 28.60 201 LYS B C 1
ATOM 2818 O O . LYS B 1 92 ? -15.072 14.209 -4.779 1.00 3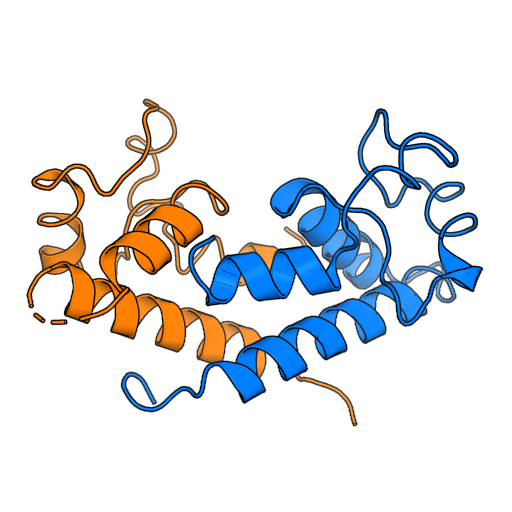1.05 201 LYS B O 1
#

InterPro domains:
  IPR000301 Tetraspanin, animals [PIRSF002419] (1-234)
  IPR008952 Tetraspanin, EC2 domain superfamily [G3DSA:1.10.1450.10] (110-204)
  IPR008952 Tetraspanin, EC2 domain superfamily [SSF48652] (113-202)
  IPR018499 Tetraspanin/Peripherin [PF00335] (10-228)
  IPR018499 Tetraspanin/Peripherin [PTHR19282] (11-215)
  IPR018503 Tetraspanin, conserved site [PS00421] (69-91)